Protein AF-A0A7S3YMS6-F1 (afdb_monomer)

Solvent-accessible surface area (backbone atoms only — not comparable to full-atom values): 11524 Å² total; per-residue (Å²): 140,85,82,83,81,83,70,84,76,83,70,73,68,44,61,82,48,57,75,63,61,51,23,34,44,38,42,38,33,45,41,40,87,96,30,61,68,64,38,52,52,32,50,49,51,28,58,72,46,46,67,62,93,44,49,78,43,81,48,77,49,76,56,92,58,35,39,36,36,42,36,33,16,71,35,40,65,37,50,54,53,49,48,61,50,21,43,70,37,46,59,53,38,52,74,40,22,51,74,47,41,37,38,38,20,38,61,69,36,45,65,66,36,46,63,69,46,34,78,76,40,73,79,50,43,78,44,65,54,56,88,60,59,49,37,42,82,66,54,71,72,57,54,52,52,53,56,55,57,56,64,77,65,67,78,84,86,72,92,80,84,90,81,82,86,87,88,87,84,88,81,90,81,88,81,88,86,89,83,86,81,88,87,89,82,90,82,136

Organism: NCBI:txid91324

Radius of gyration: 28.32 Å; Cα contacts (8 Å, |Δi|>4): 226; chains: 1; bounding box: 62×69×74 Å

pLDDT: mean 76.52, std 23.52, range [29.14, 98.38]

Foldseek 3Di:
DDDDDDDPDPDLAEDPAADDAKKKKKKKWQFDPPCVVVLVVLVVVLVVLADCVQWPDKDWDDDDSMIMIMTIGNALVSVLVSCVSSVVSVVVNVVRTPMEMEMEGAPVRQVVNVPVVCVVVVNYYYHHDDVNNYHDDDPVVVVVVVVVVVVVVDDPDDDDDDDDDDDDDDDDDDDDDDDDDDDDDDDD

Structure (mmCIF, N/CA/C/O backbone):
data_AF-A0A7S3YMS6-F1
#
_entry.id   AF-A0A7S3YMS6-F1
#
loop_
_atom_site.group_PDB
_atom_site.id
_atom_site.type_symbol
_atom_site.label_atom_id
_atom_site.label_alt_id
_atom_site.label_comp_id
_atom_site.label_asym_id
_atom_site.label_entity_id
_atom_site.label_seq_id
_atom_site.pdbx_PDB_ins_code
_atom_site.Cartn_x
_atom_site.Cartn_y
_atom_site.Cartn_z
_atom_site.occupancy
_atom_site.B_iso_or_equiv
_atom_site.auth_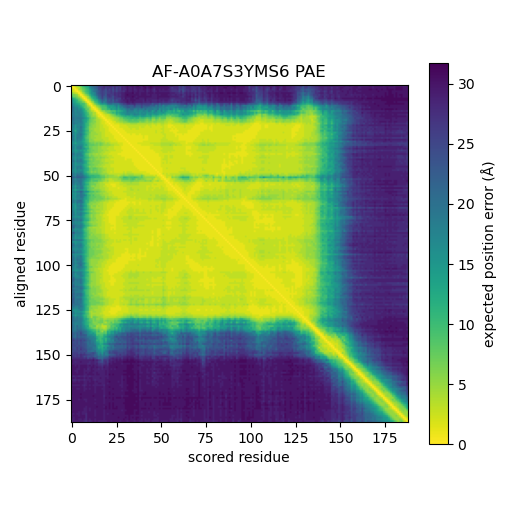seq_id
_atom_site.auth_comp_id
_atom_site.auth_asym_id
_atom_site.auth_atom_id
_atom_site.pdbx_PDB_model_num
ATOM 1 N N . VAL A 1 1 ? 3.977 -28.100 9.008 1.00 39.19 1 VAL A N 1
ATOM 2 C CA . VAL A 1 1 ? 4.719 -28.796 7.933 1.00 39.19 1 VAL A CA 1
ATOM 3 C C . VAL A 1 1 ? 6.035 -28.062 7.758 1.00 39.19 1 VAL A C 1
ATOM 5 O O . VAL A 1 1 ? 6.038 -26.951 7.249 1.00 39.19 1 VAL A O 1
ATOM 8 N N . TYR A 1 2 ? 7.100 -28.609 8.338 1.00 29.14 2 TYR A N 1
ATOM 9 C CA . TYR A 1 2 ? 8.464 -28.090 8.256 1.00 29.14 2 TYR A CA 1
ATOM 10 C C . TYR A 1 2 ? 9.147 -28.850 7.119 1.00 29.14 2 TYR A C 1
ATOM 12 O O . TYR A 1 2 ? 9.163 -30.079 7.159 1.00 29.14 2 TYR A O 1
ATOM 20 N N . TYR A 1 3 ? 9.636 -28.152 6.097 1.00 33.66 3 TYR A N 1
ATOM 21 C CA . TYR A 1 3 ? 10.440 -28.771 5.045 1.00 33.66 3 TYR A CA 1
ATOM 22 C C . TYR A 1 3 ? 11.916 -28.573 5.401 1.00 33.66 3 TYR A C 1
ATOM 24 O O . TYR A 1 3 ? 12.370 -27.428 5.417 1.00 33.66 3 TYR A O 1
ATOM 32 N N . PRO A 1 4 ? 12.669 -29.640 5.717 1.00 42.59 4 PRO A N 1
ATOM 33 C CA . PRO A 1 4 ? 14.094 -29.521 5.950 1.00 42.59 4 PRO A CA 1
ATOM 34 C C . PRO A 1 4 ? 14.796 -29.426 4.593 1.00 42.59 4 PRO A C 1
ATOM 36 O O . PRO A 1 4 ? 14.747 -30.360 3.799 1.00 42.59 4 PRO A O 1
ATOM 39 N N . THR A 1 5 ? 15.469 -28.313 4.317 1.00 45.91 5 THR A N 1
ATOM 40 C CA . THR A 1 5 ? 16.388 -28.209 3.177 1.00 45.91 5 THR A CA 1
ATOM 41 C C . THR A 1 5 ? 17.797 -28.530 3.663 1.00 45.91 5 THR A C 1
ATOM 43 O O . THR A 1 5 ? 18.526 -27.648 4.108 1.00 45.91 5 THR A O 1
ATOM 46 N N . HIS A 1 6 ? 18.161 -29.811 3.631 1.00 40.50 6 HIS A N 1
ATOM 47 C CA . HIS A 1 6 ? 19.564 -30.216 3.542 1.00 40.50 6 HIS A CA 1
ATOM 48 C C . HIS A 1 6 ? 19.863 -30.434 2.061 1.00 40.50 6 HIS A C 1
ATOM 50 O O . HIS A 1 6 ? 19.253 -31.299 1.438 1.00 40.50 6 HIS A O 1
ATOM 56 N N . GLY A 1 7 ? 20.763 -29.632 1.503 1.00 37.72 7 GLY A N 1
ATOM 57 C CA . GLY A 1 7 ? 21.146 -29.703 0.097 1.00 37.72 7 GLY A CA 1
ATOM 58 C C . GLY A 1 7 ? 21.232 -28.308 -0.500 1.00 37.72 7 GLY A C 1
ATOM 59 O O . GLY A 1 7 ? 20.273 -27.544 -0.475 1.00 37.72 7 GLY A O 1
ATOM 60 N N . GLU A 1 8 ? 22.424 -27.971 -0.955 1.00 47.16 8 GLU A N 1
ATOM 61 C CA . GLU A 1 8 ? 22.860 -26.672 -1.441 1.00 47.16 8 GLU A CA 1
ATOM 62 C C . GLU A 1 8 ? 21.950 -26.120 -2.554 1.00 47.16 8 GLU A C 1
ATOM 64 O O . GLU A 1 8 ? 21.528 -26.852 -3.443 1.00 47.16 8 GLU A O 1
ATOM 69 N N . ASN A 1 9 ? 21.667 -24.811 -2.496 1.00 45.06 9 ASN A N 1
ATOM 70 C CA . ASN A 1 9 ? 21.066 -23.997 -3.558 1.00 45.06 9 ASN A CA 1
ATOM 71 C C . ASN A 1 9 ? 19.879 -24.638 -4.303 1.00 45.06 9 ASN A C 1
ATOM 73 O O . ASN A 1 9 ? 20.015 -25.087 -5.441 1.00 45.06 9 ASN A O 1
ATOM 77 N N . LEU A 1 10 ? 18.671 -24.536 -3.733 1.00 48.56 10 LEU A N 1
ATOM 78 C CA . LEU A 1 10 ? 17.457 -24.483 -4.553 1.00 48.56 10 LEU A CA 1
ATOM 79 C C . LEU A 1 10 ? 17.557 -23.231 -5.432 1.00 48.56 10 LEU A C 1
ATOM 81 O O . LEU A 1 10 ? 17.205 -22.122 -5.034 1.00 48.56 10 LEU A O 1
ATOM 85 N N . SER A 1 11 ? 18.152 -23.423 -6.603 1.00 54.84 11 SER A N 1
ATOM 86 C CA . SER A 1 11 ? 18.317 -22.448 -7.659 1.00 54.84 11 SER A CA 1
ATOM 87 C C . SER A 1 11 ? 16.954 -21.828 -7.948 1.00 54.84 11 SER A C 1
ATOM 89 O O . SER A 1 11 ? 16.051 -22.528 -8.410 1.00 54.84 11 SER A O 1
ATOM 91 N N . PHE A 1 12 ? 16.803 -20.535 -7.652 1.00 57.94 12 PHE A N 1
ATOM 92 C CA . PHE A 1 12 ? 15.658 -19.699 -8.028 1.00 57.94 12 PHE A CA 1
ATOM 93 C C . PHE A 1 12 ? 15.595 -19.541 -9.557 1.00 57.94 12 PHE A C 1
ATOM 95 O O . PHE A 1 12 ? 15.658 -18.428 -10.071 1.00 57.94 12 PHE A O 1
ATOM 102 N N . LEU A 1 13 ? 15.579 -20.653 -10.293 1.00 59.34 13 LEU A N 1
ATOM 103 C CA . LEU A 1 13 ? 15.466 -20.641 -11.738 1.00 59.34 13 LEU A CA 1
ATOM 104 C C . LEU A 1 13 ? 14.056 -20.147 -12.066 1.00 59.34 13 LEU A C 1
ATOM 106 O O . LEU A 1 13 ? 13.089 -20.712 -11.541 1.00 59.34 13 LEU A O 1
ATOM 110 N N . PRO A 1 14 ? 13.926 -19.093 -12.887 1.00 64.31 14 PRO A N 1
ATOM 111 C CA . PRO A 1 14 ? 12.619 -18.647 -13.333 1.00 64.31 14 PRO A CA 1
ATOM 112 C C . PRO A 1 14 ? 11.902 -19.783 -14.057 1.00 64.31 14 PRO A C 1
ATOM 114 O O . PRO A 1 14 ? 12.531 -20.643 -14.678 1.00 64.31 14 PRO A O 1
ATOM 117 N N . LEU A 1 15 ? 10.570 -19.750 -14.042 1.00 62.81 15 LEU A N 1
ATOM 118 C CA . LEU A 1 15 ? 9.814 -20.478 -15.057 1.00 62.81 15 LEU A CA 1
ATOM 119 C C . LEU A 1 15 ? 10.187 -19.908 -16.435 1.00 62.81 15 LEU A C 1
ATOM 121 O O . LEU A 1 15 ? 10.540 -18.736 -16.555 1.00 62.81 15 LEU A O 1
ATOM 125 N N . GLU A 1 16 ? 10.103 -20.694 -17.499 1.00 68.12 16 GLU A N 1
ATOM 126 C CA . GLU A 1 16 ? 10.250 -20.121 -18.839 1.00 68.12 16 GLU A CA 1
ATOM 127 C C . GLU A 1 16 ? 9.092 -19.143 -19.108 1.00 68.12 16 GLU A C 1
ATOM 129 O O . GLU A 1 16 ? 7.921 -19.501 -18.960 1.00 68.12 16 GLU A O 1
ATOM 134 N N . GLY A 1 17 ? 9.411 -17.899 -19.479 1.00 69.19 17 GLY A N 1
ATOM 135 C CA . GLY A 1 17 ? 8.411 -16.889 -19.818 1.00 69.19 17 GLY A CA 1
ATOM 136 C C . GLY A 1 17 ? 8.941 -15.454 -19.812 1.00 69.19 17 GLY A C 1
ATOM 137 O O . GLY A 1 17 ? 10.109 -15.230 -19.486 1.00 69.19 17 GLY A O 1
ATOM 138 N N . PRO A 1 18 ? 8.106 -14.470 -20.197 1.00 74.19 18 PRO A N 1
ATOM 139 C CA . PRO A 1 18 ? 8.468 -13.062 -20.119 1.00 74.19 18 PRO A CA 1
ATOM 140 C C . PRO A 1 18 ? 8.729 -12.651 -18.669 1.00 74.19 18 PRO A C 1
ATOM 142 O O . PRO A 1 18 ? 8.070 -13.127 -17.743 1.00 74.19 18 PRO A O 1
ATOM 145 N N . VAL A 1 19 ? 9.697 -11.756 -18.488 1.00 79.31 19 VAL A N 1
ATOM 146 C CA . VAL A 1 19 ? 10.059 -11.197 -17.182 1.00 79.31 19 VAL A CA 1
ATOM 147 C C . VAL A 1 19 ? 8.874 -10.419 -16.613 1.00 79.31 19 VAL A C 1
ATOM 149 O O . VAL A 1 19 ? 8.235 -9.651 -17.330 1.00 79.31 19 VAL A O 1
ATOM 152 N N . ASP A 1 20 ? 8.582 -10.622 -15.328 1.00 83.81 20 ASP A N 1
ATOM 153 C CA . ASP A 1 20 ? 7.551 -9.849 -14.637 1.00 83.81 20 ASP A CA 1
ATOM 154 C C . ASP A 1 20 ? 8.024 -8.410 -14.385 1.00 83.81 20 ASP A C 1
ATOM 156 O O . ASP A 1 20 ? 9.075 -8.182 -13.784 1.00 83.81 20 ASP A O 1
ATOM 160 N N . THR A 1 21 ? 7.232 -7.442 -14.838 1.00 87.00 21 THR A N 1
ATOM 161 C CA . THR A 1 21 ? 7.456 -6.006 -14.622 1.00 87.00 21 THR A CA 1
ATOM 162 C C . THR A 1 21 ? 6.417 -5.380 -13.695 1.00 87.00 21 THR A C 1
ATOM 164 O O . THR A 1 21 ? 6.473 -4.181 -13.444 1.00 87.00 21 THR A O 1
ATOM 167 N N . HIS A 1 22 ? 5.457 -6.154 -13.181 1.00 92.06 22 HIS A N 1
ATOM 168 C CA . HIS A 1 22 ? 4.395 -5.609 -12.347 1.00 92.06 22 HIS A CA 1
ATOM 169 C C . HIS A 1 22 ? 4.924 -5.146 -10.996 1.00 92.06 22 HIS A C 1
ATOM 171 O O . HIS A 1 22 ? 5.837 -5.723 -10.399 1.00 92.06 22 HIS A O 1
ATOM 177 N N . VAL A 1 23 ? 4.239 -4.147 -10.448 1.00 95.56 23 VAL A N 1
ATOM 178 C CA . VAL A 1 23 ? 4.461 -3.702 -9.077 1.00 95.56 23 VAL A CA 1
ATOM 179 C C . VAL A 1 23 ? 3.282 -4.135 -8.233 1.00 95.56 23 VAL A C 1
ATOM 181 O O . VAL A 1 23 ? 2.119 -3.975 -8.609 1.00 95.56 23 VAL A O 1
ATOM 184 N N . THR A 1 24 ? 3.567 -4.697 -7.067 1.00 96.44 24 THR A N 1
ATOM 185 C CA . THR A 1 24 ? 2.546 -5.173 -6.144 1.00 96.44 24 THR A CA 1
ATOM 186 C C . THR A 1 24 ? 2.570 -4.373 -4.855 1.00 96.44 24 THR A C 1
ATOM 188 O O . THR A 1 24 ? 3.626 -4.063 -4.308 1.00 96.44 24 THR A O 1
ATOM 191 N N . LEU A 1 25 ? 1.377 -4.054 -4.360 1.00 97.31 25 LEU A N 1
ATOM 192 C CA . LEU A 1 25 ? 1.166 -3.432 -3.061 1.00 97.31 25 LEU A CA 1
ATOM 193 C C . LEU A 1 25 ? 0.465 -4.435 -2.155 1.00 97.31 25 LEU A C 1
ATOM 195 O O . LEU A 1 25 ? -0.608 -4.946 -2.487 1.00 97.31 25 LEU A O 1
ATOM 199 N N . GLN A 1 26 ? 1.055 -4.685 -0.993 1.00 98.00 26 GLN A N 1
ATOM 200 C CA . GLN A 1 26 ? 0.483 -5.505 0.064 1.00 98.00 26 GLN A CA 1
ATOM 201 C C . GLN A 1 26 ? 0.270 -4.643 1.301 1.00 98.00 26 GLN A C 1
ATOM 203 O O . GLN A 1 26 ? 1.227 -4.146 1.886 1.00 98.00 26 GLN A O 1
ATOM 208 N N . ALA A 1 27 ? -0.987 -4.467 1.698 1.00 97.00 27 ALA A N 1
ATOM 209 C CA . ALA A 1 27 ? -1.341 -3.738 2.909 1.00 97.00 27 ALA A CA 1
ATOM 210 C C . ALA A 1 27 ? -1.916 -4.711 3.932 1.00 97.00 27 ALA A C 1
ATOM 212 O O . ALA A 1 27 ? -2.860 -5.442 3.625 1.00 97.00 27 ALA A O 1
ATOM 213 N N . LYS A 1 28 ? -1.369 -4.706 5.145 1.00 97.81 28 LYS A N 1
ATOM 214 C CA . LYS A 1 28 ? -1.925 -5.388 6.312 1.00 97.81 28 LYS A CA 1
ATOM 215 C C . LYS A 1 28 ? -2.331 -4.326 7.326 1.00 97.81 28 LYS A C 1
ATOM 217 O O . LYS A 1 28 ? -1.517 -3.512 7.738 1.00 97.81 28 LYS A O 1
ATOM 222 N N . PHE A 1 29 ? -3.588 -4.377 7.727 1.00 97.94 29 PHE A N 1
ATOM 223 C CA . PHE A 1 29 ? -4.177 -3.547 8.757 1.00 97.94 29 PHE A CA 1
ATOM 224 C C . PHE A 1 29 ? -4.484 -4.430 9.961 1.00 97.94 29 PHE A C 1
ATOM 226 O O . PHE A 1 29 ? -5.274 -5.372 9.858 1.00 97.94 29 PHE A O 1
ATOM 233 N N . THR A 1 30 ? -3.873 -4.129 11.098 1.00 98.25 30 THR A N 1
ATOM 234 C CA . THR A 1 30 ? -4.280 -4.681 12.392 1.00 98.25 30 THR A CA 1
ATOM 235 C C . THR A 1 30 ? -5.264 -3.695 13.007 1.00 98.25 30 THR A C 1
ATOM 237 O O . THR A 1 30 ? -4.875 -2.641 13.506 1.00 98.25 30 THR A O 1
ATOM 240 N N . VAL A 1 31 ? -6.559 -3.976 12.885 1.00 98.38 31 VAL A N 1
ATOM 241 C CA . VAL A 1 31 ? -7.625 -3.071 13.323 1.00 98.38 31 VAL A CA 1
ATOM 242 C C . VAL A 1 31 ? -7.679 -3.038 14.848 1.00 98.38 31 VAL A C 1
ATOM 244 O O . VAL A 1 31 ? -7.614 -4.080 15.507 1.00 98.38 31 VAL A O 1
ATOM 247 N N . LYS A 1 32 ? -7.795 -1.832 15.409 1.00 98.25 32 LYS A N 1
ATOM 248 C CA . LYS A 1 32 ? -7.912 -1.621 16.855 1.00 98.25 32 LYS A CA 1
ATOM 249 C C . LYS A 1 32 ? -9.208 -2.241 17.383 1.00 98.25 32 LYS A C 1
ATOM 251 O O . LYS A 1 32 ? -10.211 -2.335 16.670 1.00 98.25 32 LYS A O 1
ATOM 256 N N . GLU A 1 33 ? -9.192 -2.650 18.644 1.00 97.62 33 GLU A N 1
ATOM 257 C CA . GLU A 1 33 ? -10.356 -3.243 19.301 1.00 97.62 33 GLU A CA 1
ATOM 258 C C . GLU A 1 33 ? -11.582 -2.314 19.232 1.00 97.62 33 GLU A C 1
ATOM 260 O O . GLU A 1 33 ? -11.468 -1.094 19.344 1.00 97.62 33 GLU A O 1
ATOM 265 N N . GLY A 1 34 ? -12.760 -2.883 18.951 1.00 97.38 34 GLY A N 1
ATOM 266 C CA . GLY A 1 34 ? -14.009 -2.129 18.785 1.00 97.38 34 GLY A CA 1
ATOM 267 C C . GLY A 1 34 ? -14.098 -1.248 17.528 1.00 97.38 34 GLY A C 1
ATOM 268 O O . GLY A 1 34 ? -15.140 -0.645 17.290 1.00 97.38 34 GLY A O 1
ATOM 269 N N . LYS A 1 35 ? -13.052 -1.170 16.688 1.00 98.19 35 LYS A N 1
ATOM 270 C CA . LYS A 1 35 ? -13.009 -0.271 15.513 1.00 98.19 35 LYS A CA 1
ATOM 271 C C . LYS A 1 35 ? -13.340 -0.922 14.173 1.00 98.19 35 LYS A C 1
ATOM 273 O O . LYS A 1 35 ? -13.341 -0.246 13.147 1.00 98.19 35 LYS A O 1
ATOM 278 N N . MET A 1 36 ? -13.669 -2.213 14.160 1.00 97.44 36 MET A N 1
ATOM 279 C CA . MET A 1 36 ? -13.902 -2.968 12.923 1.00 97.44 36 MET A CA 1
ATOM 280 C C . MET A 1 36 ? -15.052 -2.414 12.065 1.00 97.44 36 MET A C 1
ATOM 282 O O . MET A 1 36 ? -14.939 -2.388 10.841 1.00 97.44 36 MET A O 1
ATOM 286 N N . GLU A 1 37 ? -16.148 -1.947 12.663 1.00 97.19 37 GLU A N 1
ATOM 287 C CA . GLU A 1 37 ? -17.266 -1.385 11.889 1.00 97.19 37 GLU A CA 1
ATOM 288 C C . GLU A 1 37 ? -16.912 -0.050 11.225 1.00 97.19 37 GLU A C 1
ATOM 290 O O . GLU A 1 37 ? -17.175 0.141 10.037 1.00 97.19 37 GLU A O 1
ATOM 295 N N . GLU A 1 38 ? -16.268 0.856 11.965 1.00 97.62 38 GLU A N 1
ATOM 296 C CA . GLU A 1 38 ? -15.759 2.129 11.435 1.00 97.62 38 GLU A CA 1
ATOM 297 C C . GLU A 1 38 ? -14.723 1.886 10.327 1.00 97.62 38 GLU A C 1
ATOM 299 O O . GLU A 1 38 ? -14.756 2.536 9.279 1.00 97.62 38 GLU A O 1
ATOM 304 N N . PHE A 1 39 ? -13.845 0.897 10.523 1.00 97.62 39 PHE A N 1
ATOM 305 C CA . PHE A 1 39 ? -12.838 0.501 9.544 1.00 97.62 39 PHE A CA 1
ATOM 306 C C . PHE A 1 39 ? -13.474 -0.011 8.245 1.00 97.62 39 PHE A C 1
ATOM 308 O O . PHE A 1 39 ? -13.055 0.393 7.161 1.00 97.62 39 PHE A O 1
ATOM 315 N N . LYS A 1 40 ? -14.517 -0.851 8.326 1.00 95.94 40 LYS A N 1
ATOM 316 C CA . LYS A 1 40 ? -15.249 -1.348 7.146 1.00 95.94 40 LYS A CA 1
ATOM 317 C C . LYS A 1 40 ? -15.907 -0.218 6.354 1.00 95.94 40 LYS A C 1
ATOM 319 O O . LYS A 1 40 ? -15.848 -0.246 5.128 1.00 95.94 40 LYS A O 1
ATOM 324 N N . LYS A 1 41 ? -16.480 0.785 7.031 1.00 96.44 41 LYS A N 1
ATOM 325 C CA . LYS A 1 41 ? -17.045 1.978 6.373 1.00 96.44 41 LYS A CA 1
ATOM 326 C C . LYS A 1 41 ? -15.964 2.753 5.616 1.00 96.44 41 LYS A C 1
ATOM 328 O O . LYS A 1 41 ? -16.103 2.960 4.418 1.00 96.44 41 LYS A O 1
ATOM 333 N N . CYS A 1 42 ? -14.834 3.046 6.265 1.00 96.00 42 CYS A N 1
ATOM 334 C CA . CYS A 1 42 ? -13.709 3.717 5.600 1.00 96.00 42 CYS A CA 1
ATOM 335 C C . CYS A 1 42 ? -13.129 2.881 4.441 1.00 96.00 42 CYS A C 1
ATOM 337 O O . CYS A 1 42 ? -12.705 3.424 3.425 1.00 96.00 42 CYS A O 1
ATOM 339 N N . SER A 1 43 ? -13.120 1.551 4.568 1.00 94.69 43 SER A N 1
ATOM 340 C CA . SER A 1 43 ? -12.700 0.657 3.486 1.00 94.69 43 SER A CA 1
ATOM 341 C C . SER A 1 43 ? -13.651 0.718 2.289 1.00 94.69 43 SER A C 1
ATOM 343 O O . SER A 1 43 ? -13.182 0.624 1.156 1.00 94.69 43 SER A O 1
ATOM 345 N N . ALA A 1 44 ? -14.959 0.866 2.512 1.00 95.25 44 ALA A N 1
ATOM 346 C CA . ALA A 1 44 ? -15.928 1.060 1.437 1.00 95.25 44 ALA A CA 1
ATOM 347 C C . ALA A 1 44 ? -15.699 2.401 0.722 1.00 95.25 44 ALA A C 1
ATOM 349 O O . ALA A 1 44 ? -15.692 2.432 -0.508 1.00 95.25 44 ALA A O 1
ATOM 350 N N . ASP A 1 45 ? -15.397 3.466 1.471 1.00 95.81 45 ASP A N 1
ATOM 351 C CA . ASP A 1 45 ? -15.044 4.775 0.906 1.00 95.81 45 ASP A CA 1
ATOM 352 C C . ASP A 1 45 ? -13.773 4.693 0.041 1.00 95.81 45 ASP A C 1
ATOM 354 O O . ASP A 1 45 ? -13.741 5.210 -1.075 1.00 95.81 45 ASP A O 1
ATOM 358 N N . CYS A 1 46 ? -12.739 3.973 0.501 1.00 94.25 46 CYS A N 1
ATOM 359 C CA . CYS A 1 46 ? -11.543 3.696 -0.302 1.00 94.25 46 CYS A CA 1
ATOM 360 C C . CYS A 1 46 ? -11.888 2.989 -1.619 1.00 94.25 46 CYS A C 1
ATOM 362 O O . CYS A 1 46 ? -11.357 3.347 -2.669 1.00 94.25 46 CYS A O 1
ATOM 364 N N . ILE A 1 47 ? -12.751 1.970 -1.579 1.00 92.62 47 ILE A N 1
ATOM 365 C CA . ILE A 1 47 ? -13.158 1.229 -2.782 1.00 92.62 47 ILE A CA 1
ATOM 366 C C . ILE A 1 47 ? -13.912 2.153 -3.744 1.00 92.62 47 ILE A C 1
ATOM 368 O O . ILE A 1 47 ? -13.618 2.134 -4.935 1.00 92.62 47 ILE A O 1
ATOM 372 N N . ALA A 1 48 ? -14.819 2.991 -3.239 1.00 94.50 48 ALA A N 1
ATOM 373 C CA . ALA A 1 48 ? -15.575 3.938 -4.054 1.00 94.50 48 ALA A CA 1
ATOM 374 C C . ALA A 1 48 ? -14.681 4.996 -4.727 1.00 94.50 48 ALA A C 1
ATOM 376 O O . ALA A 1 48 ? -14.932 5.368 -5.870 1.00 94.50 48 ALA A O 1
ATOM 377 N N . ALA A 1 49 ? -13.621 5.445 -4.049 1.00 93.69 49 ALA A N 1
ATOM 378 C CA . ALA A 1 49 ? -12.655 6.395 -4.602 1.00 93.69 49 ALA A CA 1
ATOM 379 C C . ALA A 1 49 ? -11.656 5.756 -5.589 1.00 93.69 49 ALA A C 1
ATOM 381 O O . ALA A 1 49 ? -11.026 6.451 -6.384 1.00 93.69 49 ALA A O 1
ATOM 382 N N . THR A 1 50 ? -11.498 4.430 -5.560 1.00 92.56 50 THR A N 1
ATOM 383 C CA . THR A 1 50 ? -10.485 3.716 -6.347 1.00 92.56 50 THR A CA 1
ATOM 384 C C . THR A 1 50 ? -10.802 3.723 -7.846 1.00 92.56 50 THR A C 1
ATOM 386 O O . THR A 1 50 ? -11.832 3.209 -8.285 1.00 92.56 50 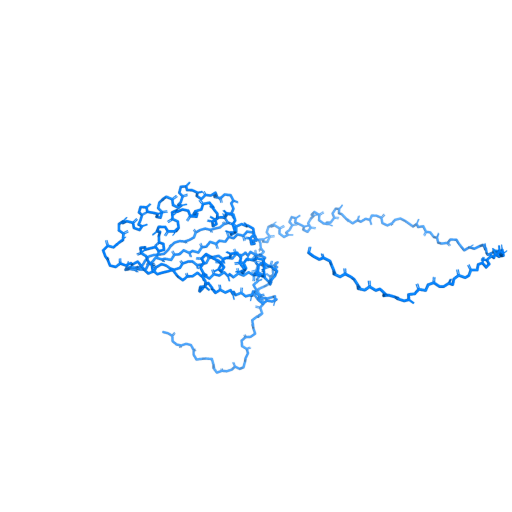THR A O 1
ATOM 389 N N . ARG A 1 51 ? -9.849 4.169 -8.675 1.00 89.44 51 ARG A N 1
ATOM 390 C CA . ARG A 1 51 ? -9.924 4.020 -10.138 1.00 89.44 51 ARG A CA 1
ATOM 391 C C . ARG A 1 51 ? -9.486 2.619 -10.579 1.00 89.44 51 ARG A C 1
ATOM 393 O O . ARG A 1 51 ? -8.301 2.339 -10.743 1.00 89.44 51 ARG A O 1
ATOM 400 N N . THR A 1 52 ? -10.458 1.743 -10.839 1.00 81.06 52 THR A N 1
ATOM 401 C CA . THR A 1 52 ? -10.241 0.309 -11.137 1.00 81.06 52 THR A CA 1
ATOM 402 C C . THR A 1 52 ? -9.321 0.029 -12.327 1.00 81.06 52 THR A C 1
ATOM 404 O O . THR A 1 52 ? -8.590 -0.954 -12.294 1.00 81.06 52 THR A O 1
ATOM 407 N N . LYS A 1 53 ? -9.280 0.906 -13.342 1.00 87.94 53 LYS A N 1
ATOM 408 C CA . LYS A 1 53 ? -8.422 0.746 -14.535 1.00 87.94 53 LYS A CA 1
ATOM 409 C C . LYS A 1 53 ? -6.914 0.697 -14.242 1.00 87.94 53 LYS A C 1
ATOM 411 O O . LYS A 1 53 ? -6.154 0.253 -15.094 1.00 87.94 53 LYS A O 1
ATOM 416 N N . LEU A 1 54 ? -6.483 1.173 -13.071 1.00 89.44 54 LEU A N 1
ATOM 417 C CA . LEU A 1 54 ? -5.078 1.152 -12.649 1.00 89.44 54 LEU A CA 1
ATOM 418 C C . LEU A 1 54 ? -4.673 -0.189 -12.018 1.00 89.44 54 LEU A C 1
ATOM 420 O O . LEU A 1 54 ? -3.488 -0.505 -11.956 1.00 89.44 54 LEU A O 1
ATOM 424 N N . ILE A 1 55 ? -5.647 -0.968 -11.541 1.00 93.06 55 ILE A N 1
ATOM 425 C CA . ILE A 1 55 ? -5.420 -2.173 -10.747 1.00 93.06 55 ILE A CA 1
ATOM 426 C C . ILE A 1 55 ? -5.616 -3.402 -11.633 1.00 93.06 55 ILE A C 1
ATOM 428 O O . ILE A 1 55 ? -6.724 -3.694 -12.075 1.00 93.06 55 ILE A O 1
ATOM 432 N N . LYS A 1 56 ? -4.540 -4.159 -11.850 1.00 93.81 56 LYS A N 1
ATOM 433 C CA . LYS A 1 56 ? -4.551 -5.395 -12.650 1.00 93.81 56 LYS A CA 1
ATOM 434 C C . LYS A 1 56 ? -5.255 -6.536 -11.932 1.00 93.81 56 LYS A C 1
ATOM 436 O O . LYS A 1 56 ? -5.963 -7.327 -12.545 1.00 93.81 56 LYS A O 1
ATOM 441 N N . TYR A 1 57 ? -5.072 -6.605 -10.619 1.00 93.25 57 TYR A N 1
ATOM 442 C CA . TYR A 1 57 ? -5.792 -7.529 -9.758 1.00 93.25 57 TYR A CA 1
ATOM 443 C C . TYR A 1 57 ? -5.929 -6.949 -8.353 1.00 93.25 57 TYR A C 1
ATOM 445 O O . TYR A 1 57 ? -5.065 -6.207 -7.880 1.00 93.25 57 TYR A O 1
ATOM 453 N N . TYR A 1 58 ? -6.997 -7.338 -7.660 1.00 93.69 58 TYR A N 1
ATOM 454 C CA . TYR A 1 58 ? -7.242 -6.986 -6.268 1.00 93.69 58 TYR A CA 1
ATOM 455 C C . TYR A 1 58 ? -7.680 -8.221 -5.488 1.00 93.69 58 TYR A C 1
ATOM 457 O O . TYR A 1 58 ? -8.657 -8.874 -5.842 1.00 93.69 58 TYR A O 1
ATOM 465 N N . GLY A 1 59 ? -6.950 -8.537 -4.423 1.00 93.56 59 GLY A N 1
ATOM 466 C CA . GLY A 1 59 ? -7.311 -9.560 -3.451 1.00 93.56 59 GLY A CA 1
ATOM 467 C C . GLY A 1 59 ? -7.423 -8.964 -2.055 1.00 93.56 59 GLY A C 1
ATOM 468 O O . GLY A 1 59 ? -6.663 -8.062 -1.695 1.00 93.56 59 GLY A O 1
ATOM 469 N N . PHE A 1 60 ? -8.343 -9.498 -1.260 1.00 93.75 60 PHE A N 1
ATOM 470 C CA . PHE A 1 60 ? -8.562 -9.118 0.129 1.00 93.75 60 PHE A CA 1
ATOM 471 C C . PHE A 1 60 ? -8.702 -10.370 0.994 1.00 93.75 60 PHE A C 1
ATOM 473 O O . PHE A 1 60 ? -9.274 -11.368 0.563 1.00 93.75 60 PHE A O 1
ATOM 480 N N . TYR A 1 61 ? -8.189 -10.307 2.218 1.00 94.19 61 TYR A N 1
ATOM 481 C CA . TYR A 1 61 ? -8.230 -11.392 3.190 1.00 94.19 61 TYR A CA 1
ATOM 482 C C . TYR A 1 61 ? -8.545 -10.809 4.565 1.00 94.19 61 TYR A C 1
ATOM 484 O O . TYR A 1 61 ? -8.011 -9.762 4.924 1.00 94.19 61 TYR A O 1
ATOM 492 N N . SER A 1 62 ? -9.342 -11.497 5.374 1.00 94.19 62 SER A N 1
ATOM 493 C CA . SER A 1 62 ? -9.566 -11.101 6.766 1.00 94.19 62 SER A CA 1
ATOM 494 C C . SER A 1 62 ? -9.521 -12.301 7.696 1.00 94.19 62 SER A C 1
ATOM 496 O O . SER A 1 62 ? -10.006 -13.378 7.350 1.00 94.19 62 SER A O 1
ATOM 498 N N . ARG A 1 63 ? -8.947 -12.100 8.880 1.00 95.50 63 ARG A N 1
ATOM 499 C CA . ARG A 1 63 ? -8.940 -13.059 9.985 1.00 95.50 63 ARG A CA 1
ATOM 500 C C . ARG A 1 63 ? -8.879 -12.275 11.291 1.00 95.50 63 ARG A C 1
ATOM 502 O O . ARG A 1 63 ? -7.944 -11.499 11.476 1.00 95.50 63 ARG A O 1
ATOM 509 N N . ASP A 1 64 ? -9.853 -12.484 12.170 1.00 95.38 64 ASP A N 1
ATOM 510 C CA . ASP A 1 64 ? -9.985 -11.761 13.440 1.00 95.38 64 ASP A CA 1
ATOM 511 C C . ASP A 1 64 ? -9.997 -10.234 13.225 1.00 95.38 64 ASP A C 1
ATOM 513 O O . ASP A 1 64 ? -10.777 -9.718 12.421 1.00 95.38 64 ASP A O 1
ATOM 517 N N . ASN A 1 65 ? -9.114 -9.501 13.905 1.00 97.75 65 ASN A N 1
ATOM 518 C CA . ASN A 1 65 ? -8.918 -8.067 13.723 1.00 97.75 65 ASN A CA 1
ATOM 519 C C . ASN A 1 65 ? -7.908 -7.717 12.613 1.00 97.75 65 ASN A C 1
ATOM 521 O O . ASN A 1 65 ? -7.573 -6.548 12.443 1.00 97.75 65 ASN A O 1
ATOM 525 N N . ILE A 1 66 ? -7.413 -8.698 11.854 1.00 98.00 66 ILE A N 1
ATOM 526 C CA . ILE A 1 66 ? -6.451 -8.477 10.774 1.00 98.00 66 ILE A CA 1
ATOM 527 C C . ILE A 1 66 ? -7.168 -8.467 9.432 1.00 98.00 66 ILE A C 1
ATOM 529 O O . ILE A 1 66 ? -7.864 -9.409 9.049 1.00 98.00 66 ILE A O 1
ATOM 533 N N . VAL A 1 67 ? -6.895 -7.419 8.669 1.00 97.56 67 VAL A N 1
ATOM 534 C CA . VAL A 1 67 ? -7.336 -7.240 7.295 1.00 97.56 67 VAL A CA 1
ATOM 535 C C . VAL A 1 67 ? -6.108 -7.114 6.400 1.00 97.56 67 VAL A C 1
ATOM 537 O O . VAL A 1 67 ? -5.202 -6.342 6.686 1.00 97.56 67 VAL A O 1
ATOM 540 N N . ARG A 1 68 ? -6.055 -7.864 5.302 1.00 97.50 68 ARG A N 1
ATOM 541 C CA . ARG A 1 68 ? -4.997 -7.774 4.295 1.00 97.50 68 ARG A CA 1
ATOM 542 C C . ARG A 1 68 ? -5.576 -7.484 2.929 1.00 97.50 68 ARG A C 1
ATOM 544 O O . ARG A 1 68 ? -6.645 -7.972 2.583 1.00 97.50 68 ARG A O 1
ATOM 551 N N . SER A 1 69 ? -4.816 -6.771 2.118 1.00 96.19 69 SER A N 1
ATOM 552 C CA . SER A 1 69 ? -5.077 -6.666 0.693 1.00 96.19 69 SER A CA 1
ATOM 553 C C . SER A 1 69 ? -3.800 -6.794 -0.119 1.00 96.19 69 SER A C 1
ATOM 555 O O . SER A 1 69 ? -2.720 -6.442 0.352 1.00 96.19 69 SER A O 1
ATOM 557 N N . ARG A 1 70 ? -3.941 -7.314 -1.337 1.00 96.56 70 ARG A N 1
ATOM 558 C CA . ARG A 1 70 ? -2.873 -7.429 -2.328 1.00 96.56 70 ARG A CA 1
ATOM 559 C C . ARG A 1 70 ? -3.379 -6.883 -3.655 1.00 96.56 70 ARG A C 1
ATOM 561 O O . ARG A 1 7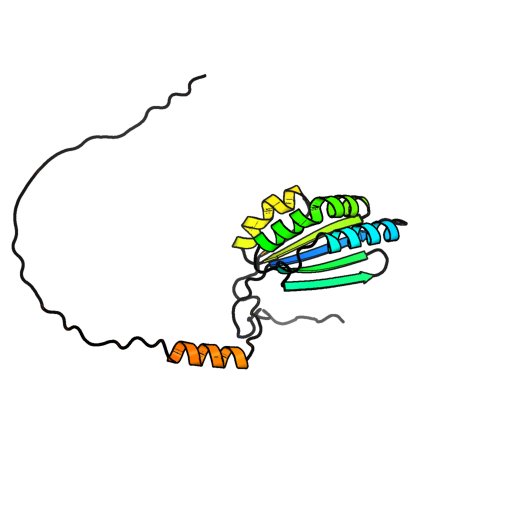0 ? -4.406 -7.343 -4.151 1.00 96.56 70 ARG A O 1
ATOM 568 N N . LYS A 1 71 ? -2.660 -5.921 -4.220 1.00 96.12 71 LYS A N 1
ATOM 569 C CA . LYS A 1 71 ? -2.974 -5.269 -5.495 1.00 96.12 71 LYS A CA 1
ATOM 570 C C . LYS A 1 71 ? -1.792 -5.388 -6.441 1.00 96.12 71 LYS A C 1
ATOM 572 O O . LYS A 1 71 ? -0.659 -5.330 -5.969 1.00 96.12 71 LYS A O 1
ATOM 577 N N . GLY A 1 72 ? -2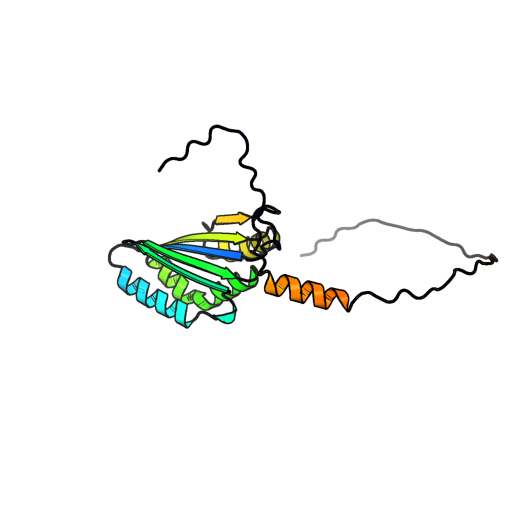.063 -5.548 -7.728 1.00 96.00 72 GLY A N 1
ATOM 578 C CA . GLY A 1 72 ? -1.058 -5.481 -8.788 1.00 96.00 72 GLY A CA 1
ATOM 579 C C . GLY A 1 72 ? -1.300 -4.287 -9.696 1.00 96.00 72 GLY A C 1
ATOM 580 O O . GLY A 1 72 ? -2.452 -3.952 -9.979 1.00 96.00 72 GLY A O 1
ATOM 581 N N . TYR A 1 73 ? -0.218 -3.677 -10.155 1.00 96.44 73 TYR A N 1
ATOM 582 C CA . TYR A 1 73 ? -0.196 -2.513 -11.031 1.00 96.44 73 TYR A CA 1
ATOM 583 C C . TYR A 1 73 ? 0.796 -2.760 -12.158 1.00 96.44 73 TYR A C 1
ATOM 585 O O . TYR A 1 73 ? 1.706 -3.574 -12.015 1.00 96.44 73 TYR A O 1
ATOM 593 N N . GLU A 1 74 ? 0.620 -2.037 -13.260 1.00 94.69 74 GLU A N 1
ATOM 594 C CA . GLU A 1 74 ? 1.579 -2.063 -14.369 1.00 94.69 74 GLU A C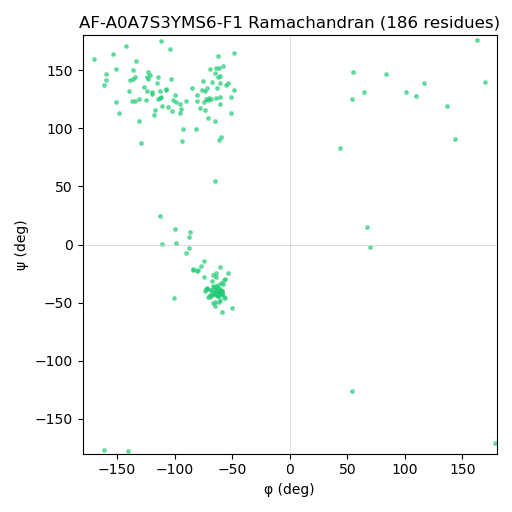A 1
ATOM 595 C C . GLU A 1 74 ? 2.976 -1.620 -13.913 1.00 94.69 74 GLU A C 1
ATOM 597 O O . GLU A 1 74 ? 3.962 -2.224 -14.298 1.00 94.69 74 GLU A O 1
ATOM 602 N N . ASN A 1 75 ? 3.038 -0.567 -13.092 1.00 95.38 75 ASN A N 1
ATOM 603 C CA . ASN A 1 75 ? 4.264 0.093 -12.650 1.00 95.38 75 ASN A CA 1
ATOM 604 C C . ASN A 1 75 ? 4.002 0.942 -11.386 1.00 95.38 75 ASN A C 1
ATOM 606 O O . ASN A 1 75 ? 2.879 0.985 -10.860 1.00 95.38 75 ASN A O 1
ATOM 610 N N . ALA A 1 76 ? 5.027 1.650 -10.907 1.00 96.25 76 ALA A N 1
ATOM 611 C CA . ALA A 1 76 ? 4.952 2.517 -9.734 1.00 96.25 76 ALA A CA 1
ATOM 612 C C . ALA A 1 76 ? 3.929 3.661 -9.864 1.00 96.25 76 ALA A C 1
ATOM 614 O O . ALA A 1 76 ? 3.294 4.010 -8.866 1.00 96.25 76 ALA A O 1
ATOM 615 N N . ASP A 1 77 ? 3.700 4.216 -11.062 1.00 95.88 77 ASP A N 1
ATOM 616 C CA . ASP A 1 77 ? 2.716 5.298 -11.255 1.00 95.88 77 ASP A CA 1
ATOM 617 C C . ASP A 1 77 ? 1.302 4.844 -10.902 1.00 95.88 77 ASP A C 1
ATOM 619 O O . ASP A 1 77 ? 0.537 5.594 -10.293 1.00 95.88 77 ASP A O 1
ATOM 623 N N . GLY A 1 78 ? 0.968 3.589 -11.219 1.00 95.88 78 GLY A N 1
ATOM 624 C CA . GLY A 1 78 ? -0.309 2.992 -10.839 1.00 95.88 78 GLY A CA 1
ATOM 625 C C . GLY A 1 78 ? -0.519 2.977 -9.323 1.00 95.88 78 GLY A C 1
ATOM 626 O O . GLY A 1 78 ? -1.614 3.292 -8.855 1.00 95.88 78 GLY A O 1
ATOM 627 N N . ILE A 1 79 ? 0.531 2.679 -8.549 1.00 95.50 79 ILE A N 1
ATOM 628 C CA . ILE A 1 79 ? 0.481 2.718 -7.081 1.00 95.50 79 ILE A CA 1
ATOM 629 C C . ILE A 1 79 ? 0.293 4.143 -6.580 1.00 95.50 79 ILE A C 1
ATOM 631 O O . ILE A 1 79 ? -0.580 4.377 -5.744 1.00 95.50 79 ILE A O 1
ATOM 635 N N . LEU A 1 80 ? 1.107 5.084 -7.061 1.00 95.81 80 LEU A N 1
ATOM 636 C CA . LEU A 1 80 ? 1.082 6.466 -6.583 1.00 95.81 80 LEU A CA 1
ATOM 637 C C . LEU A 1 80 ? -0.263 7.132 -6.887 1.00 95.81 80 LEU A C 1
ATOM 639 O O . LEU A 1 80 ? -0.853 7.757 -6.005 1.00 95.81 80 LEU A O 1
ATOM 643 N N . ALA A 1 81 ? -0.796 6.917 -8.091 1.00 96.06 81 ALA A N 1
ATOM 644 C CA . ALA A 1 81 ? -2.122 7.386 -8.468 1.00 96.06 81 ALA A CA 1
ATOM 645 C C . ALA A 1 81 ? -3.223 6.744 -7.608 1.00 96.06 81 ALA A C 1
ATOM 647 O O . ALA A 1 81 ? -4.122 7.448 -7.149 1.00 96.06 81 ALA A O 1
ATOM 648 N N . HIS A 1 82 ? -3.136 5.435 -7.340 1.00 95.56 82 HIS A N 1
ATOM 649 C CA . HIS A 1 82 ? -4.088 4.738 -6.471 1.00 95.56 82 HIS A CA 1
ATOM 650 C C . HIS A 1 82 ? -4.047 5.260 -5.028 1.00 95.56 82 HIS A C 1
ATOM 652 O O . HIS A 1 82 ? -5.095 5.463 -4.422 1.00 95.56 82 HIS A O 1
ATOM 658 N N . ILE A 1 83 ? -2.860 5.497 -4.460 1.00 94.06 83 ILE A N 1
ATOM 659 C CA . ILE A 1 83 ? -2.724 6.071 -3.112 1.00 94.06 83 ILE A CA 1
ATOM 660 C C . ILE A 1 83 ? -3.301 7.490 -3.067 1.00 94.06 83 ILE A C 1
ATOM 662 O O . ILE A 1 83 ? -3.998 7.818 -2.108 1.00 94.06 83 ILE A O 1
ATOM 666 N N . GLY A 1 84 ? -3.058 8.298 -4.103 1.00 94.06 84 GLY A N 1
ATOM 667 C CA . GLY A 1 84 ? -3.648 9.630 -4.238 1.00 94.06 84 GLY A CA 1
ATOM 668 C C . GLY A 1 84 ? -5.178 9.598 -4.248 1.00 94.06 84 GLY A C 1
ATOM 669 O O . GLY A 1 84 ? -5.804 10.384 -3.542 1.00 94.06 84 GLY A O 1
ATOM 670 N N . ASP A 1 85 ? -5.780 8.642 -4.963 1.00 94.62 85 ASP A N 1
ATOM 671 C CA . ASP A 1 85 ? -7.241 8.472 -5.020 1.00 94.62 85 ASP A CA 1
ATOM 672 C C . ASP A 1 85 ? -7.859 8.209 -3.650 1.00 94.62 85 ASP A C 1
ATOM 674 O O . ASP A 1 85 ? -8.916 8.741 -3.316 1.00 94.62 85 ASP A O 1
ATOM 678 N N . ILE A 1 86 ? -7.195 7.383 -2.842 1.00 94.38 86 ILE A N 1
ATOM 679 C CA . ILE A 1 86 ? -7.715 6.967 -1.539 1.00 94.38 86 ILE A CA 1
ATOM 680 C C . ILE A 1 86 ? -7.118 7.757 -0.375 1.00 94.38 86 ILE A C 1
ATOM 682 O O . ILE A 1 86 ? -7.281 7.336 0.765 1.00 94.38 86 ILE A O 1
ATOM 686 N N . TRP A 1 87 ? -6.433 8.875 -0.630 1.00 92.88 87 TRP A N 1
ATOM 687 C CA . TRP A 1 87 ? -5.664 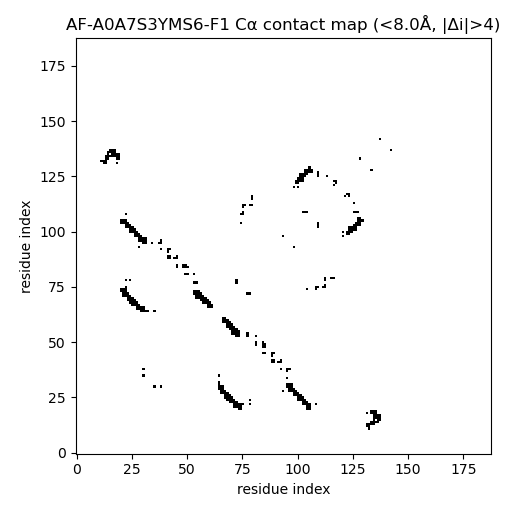9.613 0.378 1.00 92.88 87 TRP A CA 1
ATOM 688 C C . TRP A 1 87 ? -6.466 9.908 1.653 1.00 92.88 87 TRP A C 1
ATOM 690 O O . TRP A 1 87 ? -6.070 9.527 2.759 1.00 92.88 87 TRP A O 1
ATOM 700 N N . GLU A 1 88 ? -7.632 10.537 1.501 1.00 93.94 88 GLU A N 1
ATOM 701 C CA . GLU A 1 88 ? -8.484 10.913 2.629 1.00 93.94 88 GLU A CA 1
ATOM 702 C C . GLU A 1 88 ? -9.039 9.708 3.414 1.00 93.94 88 GLU A C 1
ATOM 704 O O . GLU A 1 88 ? -8.862 9.667 4.641 1.00 93.94 88 GLU A O 1
ATOM 709 N N . PRO A 1 89 ? -9.702 8.712 2.786 1.00 95.12 89 PRO A N 1
ATOM 710 C CA . PRO A 1 89 ? -10.204 7.556 3.522 1.00 95.12 89 PRO A CA 1
ATOM 711 C C . PRO A 1 89 ? -9.074 6.668 4.070 1.00 95.12 89 PRO A C 1
ATOM 713 O O . PRO A 1 89 ? -9.212 6.136 5.174 1.00 95.12 89 PRO A O 1
ATOM 716 N N . LEU A 1 90 ? -7.921 6.576 3.395 1.00 93.69 90 LEU A N 1
ATOM 717 C CA . LEU A 1 90 ? -6.739 5.870 3.898 1.00 93.69 90 LEU A CA 1
ATOM 718 C C . LEU A 1 90 ? -6.218 6.508 5.190 1.00 93.69 90 LEU A C 1
ATOM 720 O O . LEU A 1 90 ? -5.963 5.798 6.164 1.00 93.69 90 LEU A O 1
ATOM 724 N N . GLY A 1 91 ? -6.132 7.841 5.242 1.00 93.62 91 GLY A N 1
ATOM 725 C CA . GLY A 1 91 ? -5.734 8.565 6.451 1.00 93.62 91 GLY A CA 1
ATOM 726 C C . GLY A 1 91 ? -6.649 8.279 7.649 1.00 93.62 91 GLY A C 1
ATOM 727 O O . GLY A 1 91 ? -6.180 8.190 8.786 1.00 93.62 91 GLY A O 1
ATOM 728 N N . LYS A 1 92 ? -7.952 8.065 7.417 1.00 95.50 92 LYS A N 1
ATOM 729 C CA . LYS A 1 92 ? -8.894 7.620 8.461 1.00 95.50 92 LYS A CA 1
ATOM 730 C C . LYS A 1 92 ? -8.637 6.167 8.866 1.00 95.50 92 LYS A C 1
ATOM 732 O O . LYS A 1 92 ? -8.562 5.881 10.058 1.00 95.50 92 LYS A O 1
ATOM 737 N N . MET A 1 93 ? -8.434 5.262 7.906 1.00 94.88 93 MET A N 1
ATOM 738 C CA . MET A 1 93 ? -8.147 3.846 8.182 1.00 94.88 93 MET A CA 1
ATOM 739 C C . MET A 1 93 ? -6.879 3.657 9.025 1.00 94.88 93 MET A C 1
ATOM 741 O O . MET A 1 93 ? -6.890 2.859 9.964 1.00 94.88 93 MET A O 1
ATOM 745 N N . ILE A 1 94 ? -5.822 4.431 8.757 1.00 94.50 94 ILE A N 1
ATOM 746 C CA . ILE A 1 94 ? -4.564 4.403 9.526 1.00 94.50 94 ILE A CA 1
ATOM 747 C C . ILE A 1 94 ? -4.779 4.847 10.984 1.00 94.50 94 ILE A C 1
ATOM 749 O O . ILE A 1 94 ? -4.088 4.392 11.885 1.00 94.50 94 ILE A O 1
ATOM 753 N N . LYS A 1 95 ? -5.774 5.687 11.286 1.00 96.06 95 LYS A N 1
ATOM 754 C CA . LYS A 1 95 ? -6.091 6.038 12.686 1.00 96.06 95 LYS A CA 1
ATOM 755 C C . LYS A 1 95 ? -6.794 4.898 13.428 1.00 96.06 95 LYS A C 1
ATOM 757 O O . LYS A 1 95 ? -6.653 4.776 14.648 1.00 96.06 95 LYS A O 1
ATOM 762 N N . LEU A 1 96 ? -7.527 4.058 12.699 1.00 97.75 96 LEU A N 1
ATOM 763 C CA . LEU A 1 96 ? -8.316 2.937 13.220 1.00 97.75 96 LEU A CA 1
ATOM 764 C C . LEU A 1 96 ? -7.530 1.620 13.302 1.00 97.75 96 LEU A C 1
ATOM 766 O O . LEU A 1 96 ? -8.042 0.635 13.831 1.00 97.75 96 LEU A O 1
ATOM 770 N N . SER A 1 97 ? -6.308 1.580 12.775 1.00 97.19 97 SER A N 1
ATOM 771 C CA . SER A 1 97 ? -5.525 0.352 12.641 1.00 97.19 97 SER A CA 1
ATOM 772 C C . SER A 1 97 ? -4.027 0.630 12.634 1.00 97.19 97 SER A C 1
ATOM 774 O O . SER A 1 97 ? -3.599 1.754 12.417 1.00 97.19 97 SER A O 1
ATOM 776 N N . GLU A 1 98 ? -3.220 -0.396 12.851 1.00 96.94 98 GLU A N 1
ATOM 777 C CA . GLU A 1 98 ? -1.794 -0.349 12.533 1.00 96.94 98 GLU A CA 1
ATOM 778 C C . GLU A 1 98 ? -1.599 -0.833 11.095 1.00 96.94 98 GLU A C 1
ATOM 780 O O . GLU A 1 98 ? -2.042 -1.931 10.748 1.00 96.94 98 GLU A O 1
ATOM 785 N N . LEU A 1 99 ? -0.972 -0.003 10.256 1.00 96.50 99 LEU A N 1
ATOM 786 C CA . LEU A 1 99 ? -0.695 -0.312 8.854 1.00 96.50 99 LEU A CA 1
ATOM 787 C C . LEU A 1 99 ? 0.748 -0.798 8.678 1.00 96.50 99 LEU A C 1
ATOM 789 O O . LEU A 1 99 ? 1.703 -0.071 8.952 1.00 96.50 99 LEU A O 1
ATOM 793 N N . GLU A 1 100 ? 0.882 -1.998 8.122 1.00 97.38 100 GLU A N 1
ATOM 794 C CA . GLU A 1 100 ? 2.101 -2.508 7.503 1.00 97.38 100 GLU A CA 1
ATOM 795 C C . GLU A 1 100 ? 1.917 -2.496 5.981 1.00 97.38 100 GLU A C 1
ATOM 797 O O . GLU A 1 100 ? 1.033 -3.174 5.443 1.00 97.38 100 GLU A O 1
ATOM 802 N N . LEU A 1 101 ? 2.751 -1.724 5.283 1.00 97.44 101 LEU A N 1
ATOM 803 C CA . LEU A 1 101 ? 2.722 -1.601 3.829 1.00 97.44 101 LEU A CA 1
ATOM 804 C C . LEU A 1 101 ? 3.989 -2.212 3.227 1.00 97.44 101 LEU A C 1
ATOM 806 O O . LEU A 1 101 ? 5.099 -1.929 3.677 1.00 97.44 101 LEU A O 1
ATOM 810 N N . GLN A 1 102 ? 3.823 -3.042 2.203 1.00 98.12 102 GLN A N 1
ATOM 811 C CA . GLN A 1 102 ? 4.928 -3.595 1.430 1.00 98.12 102 GLN A CA 1
ATOM 812 C C . GLN A 1 102 ? 4.717 -3.313 -0.050 1.00 98.12 102 GLN A C 1
ATOM 814 O O . GLN A 1 102 ? 3.617 -3.526 -0.568 1.00 98.12 102 GLN A O 1
ATOM 819 N N . ILE A 1 103 ? 5.776 -2.887 -0.729 1.00 97.94 103 ILE A N 1
ATOM 820 C CA . ILE A 1 103 ? 5.803 -2.716 -2.179 1.00 97.94 103 ILE A CA 1
ATOM 821 C C . ILE A 1 103 ? 6.875 -3.629 -2.757 1.00 97.94 103 ILE A C 1
ATOM 823 O O . ILE A 1 103 ? 8.001 -3.656 -2.265 1.00 97.94 103 ILE A O 1
ATOM 827 N N . HIS A 1 104 ? 6.504 -4.401 -3.773 1.00 96.94 104 HIS A N 1
ATOM 828 C CA . HIS A 1 104 ? 7.389 -5.330 -4.473 1.00 96.94 104 HIS A CA 1
ATOM 829 C C . HIS A 1 104 ? 7.371 -4.974 -5.953 1.00 96.94 104 HIS A C 1
ATOM 831 O O . HIS A 1 104 ? 6.284 -4.798 -6.495 1.00 96.94 104 HIS A O 1
ATOM 837 N N . GLY A 1 105 ? 8.521 -4.871 -6.605 1.00 94.50 105 GLY A N 1
ATOM 838 C CA . GLY A 1 105 ? 8.586 -4.508 -8.023 1.00 94.50 105 GLY A CA 1
ATOM 839 C C . GLY A 1 105 ? 10.017 -4.412 -8.527 1.00 94.50 105 GLY A C 1
ATOM 840 O O . GLY A 1 105 ? 10.953 -4.779 -7.814 1.00 94.50 105 GLY A O 1
ATOM 841 N N . THR A 1 106 ? 10.196 -3.913 -9.746 1.00 93.12 106 THR A N 1
ATOM 842 C CA . THR A 1 106 ? 11.526 -3.708 -10.337 1.00 93.12 106 THR A CA 1
ATOM 843 C C . THR A 1 106 ? 12.355 -2.701 -9.528 1.00 93.12 106 THR A C 1
ATOM 845 O O . THR A 1 106 ? 11.824 -1.930 -8.726 1.00 93.12 106 THR A O 1
ATOM 848 N N . LYS A 1 107 ? 13.679 -2.686 -9.728 1.00 93.19 107 LYS A N 1
ATOM 849 C CA . LYS A 1 107 ? 14.554 -1.701 -9.070 1.00 93.19 107 LYS A CA 1
ATOM 850 C C . LYS A 1 107 ? 14.111 -0.264 -9.379 1.00 93.19 107 LYS A C 1
ATOM 852 O O . LYS A 1 107 ? 13.988 0.533 -8.453 1.00 93.19 107 LYS A O 1
ATOM 857 N N . GLU A 1 108 ? 13.822 0.017 -10.647 1.00 94.31 108 GLU A N 1
ATOM 858 C CA . GLU A 1 108 ? 13.379 1.328 -11.129 1.00 94.31 108 GLU A CA 1
ATOM 859 C C . GLU A 1 108 ? 12.061 1.763 -10.469 1.00 94.31 108 GLU A C 1
ATOM 861 O O . GLU A 1 108 ? 11.962 2.860 -9.916 1.00 94.31 108 GLU A O 1
ATOM 866 N N . ASP A 1 109 ? 11.067 0.872 -10.426 1.00 96.69 109 ASP A N 1
ATOM 867 C CA . ASP A 1 109 ? 9.781 1.162 -9.788 1.00 96.69 109 ASP A CA 1
ATOM 868 C C . ASP A 1 109 ? 9.913 1.407 -8.282 1.00 96.69 109 ASP A C 1
ATOM 870 O O . ASP A 1 109 ? 9.242 2.278 -7.720 1.00 96.69 109 ASP A O 1
ATOM 874 N N . ILE A 1 110 ? 10.776 0.643 -7.606 1.00 97.25 110 ILE A N 1
ATOM 875 C CA . ILE A 1 110 ? 11.018 0.812 -6.174 1.00 97.25 110 ILE A CA 1
ATOM 876 C C . ILE A 1 110 ? 11.711 2.144 -5.892 1.00 97.25 110 ILE A C 1
ATOM 878 O O . ILE A 1 110 ? 11.311 2.828 -4.952 1.00 97.25 110 ILE A O 1
ATOM 882 N N . GLU A 1 111 ? 12.714 2.536 -6.678 1.00 97.00 111 GLU A N 1
ATOM 883 C CA . GLU A 1 111 ? 13.381 3.838 -6.540 1.00 97.00 111 GLU A CA 1
ATOM 884 C C . GLU A 1 111 ? 12.381 4.989 -6.705 1.00 97.00 111 GLU A C 1
ATOM 886 O O . GLU A 1 111 ? 12.344 5.895 -5.871 1.00 97.00 111 GLU A O 1
ATOM 891 N N . LYS A 1 112 ? 11.484 4.885 -7.690 1.00 97.56 112 LYS A N 1
ATOM 892 C CA . LYS A 1 112 ? 10.418 5.861 -7.934 1.00 97.56 112 LYS A CA 1
ATOM 893 C C . LYS A 1 112 ? 9.363 5.918 -6.824 1.00 97.56 112 LYS A C 1
ATOM 895 O O . LYS A 1 112 ? 8.926 7.001 -6.436 1.00 97.56 112 LYS A O 1
ATOM 900 N N . ALA A 1 113 ? 8.930 4.772 -6.299 1.00 96.94 113 ALA A N 1
ATOM 901 C CA . ALA A 1 113 ? 7.876 4.710 -5.284 1.00 96.94 113 ALA A CA 1
ATOM 902 C C . ALA A 1 113 ? 8.375 5.000 -3.860 1.00 96.94 113 ALA A C 1
ATOM 904 O O . ALA A 1 113 ? 7.575 5.378 -3.000 1.00 96.94 113 ALA A O 1
ATOM 905 N N . ARG A 1 114 ? 9.673 4.815 -3.585 1.00 96.69 114 ARG A N 1
ATOM 906 C CA . ARG A 1 114 ? 10.216 4.812 -2.220 1.00 96.69 114 ARG A CA 1
ATOM 907 C C . ARG A 1 114 ? 9.962 6.108 -1.472 1.00 96.69 114 ARG A C 1
ATOM 909 O O . ARG A 1 114 ? 9.357 6.073 -0.400 1.00 96.69 114 ARG A O 1
ATOM 916 N N . GLU A 1 115 ? 10.417 7.236 -2.006 1.00 96.31 115 GLU A N 1
ATOM 917 C CA . GLU A 1 115 ? 10.280 8.520 -1.318 1.00 96.31 115 GLU A CA 1
ATOM 918 C C . GLU A 1 115 ? 8.803 8.935 -1.161 1.00 96.31 115 GLU A C 1
ATOM 920 O O . GLU A 1 115 ? 8.393 9.198 -0.025 1.00 96.31 115 GLU A O 1
ATOM 925 N N . PRO A 1 116 ? 7.954 8.920 -2.213 1.00 95.19 116 PRO A N 1
ATOM 926 C CA . PRO A 1 116 ? 6.554 9.321 -2.072 1.00 95.19 116 PRO A CA 1
ATOM 927 C C . PRO A 1 116 ? 5.770 8.456 -1.084 1.00 95.19 116 PRO A C 1
ATOM 929 O O . PRO A 1 116 ? 4.987 8.980 -0.297 1.00 95.19 116 PRO A O 1
ATOM 932 N N . VAL A 1 117 ? 5.989 7.139 -1.085 1.00 94.50 117 VAL A N 1
ATOM 933 C CA . VAL A 1 117 ? 5.274 6.224 -0.185 1.00 94.50 117 VAL A CA 1
ATOM 934 C C . VAL A 1 117 ? 5.758 6.379 1.253 1.00 94.50 117 VAL A C 1
ATOM 936 O O . VAL A 1 117 ? 4.936 6.376 2.168 1.00 94.50 117 VAL A O 1
ATOM 939 N N . SER A 1 118 ? 7.059 6.592 1.470 1.00 94.69 118 SER A N 1
ATOM 940 C CA . SER A 1 118 ? 7.623 6.767 2.818 1.00 94.69 118 SER A CA 1
ATOM 941 C C . SER A 1 118 ? 7.148 8.058 3.494 1.00 94.69 118 SER A C 1
ATOM 943 O O . SER A 1 118 ? 7.045 8.100 4.716 1.00 94.69 118 SER A O 1
ATOM 945 N N . LYS A 1 119 ? 6.777 9.095 2.727 1.00 91.75 119 LYS A N 1
ATOM 946 C CA . LYS A 1 119 ? 6.127 10.308 3.271 1.00 91.75 119 LYS A CA 1
ATOM 947 C C . LYS A 1 119 ? 4.758 10.021 3.896 1.00 91.75 119 LYS A C 1
ATOM 949 O O . LYS A 1 119 ? 4.300 10.777 4.747 1.00 91.75 119 LYS A O 1
ATOM 954 N N . ILE A 1 120 ? 4.105 8.944 3.467 1.00 87.50 120 ILE A N 1
ATOM 955 C CA . ILE A 1 120 ? 2.744 8.572 3.869 1.00 87.50 120 ILE A CA 1
ATOM 956 C C . ILE A 1 120 ? 2.784 7.476 4.931 1.00 87.50 120 ILE A C 1
ATOM 958 O O . ILE A 1 120 ? 2.084 7.544 5.939 1.00 87.50 120 ILE A O 1
ATOM 962 N N . VAL A 1 121 ? 3.612 6.460 4.693 1.00 90.75 121 VAL A N 1
ATOM 963 C CA . VAL A 1 121 ? 3.822 5.312 5.573 1.00 90.75 121 VAL A CA 1
ATOM 964 C C . VAL A 1 121 ? 5.332 5.154 5.780 1.00 90.75 121 VAL A C 1
ATOM 966 O O . VAL A 1 121 ? 5.969 4.411 5.032 1.00 90.75 121 VAL A O 1
ATOM 969 N N . PRO A 1 122 ? 5.927 5.840 6.773 1.00 92.50 122 PRO A N 1
ATOM 970 C CA . PRO A 1 122 ? 7.377 5.827 6.998 1.00 92.50 122 PRO A CA 1
ATOM 971 C C . PRO A 1 122 ? 7.972 4.430 7.202 1.00 92.50 122 PRO A C 1
ATOM 973 O O . PRO A 1 122 ? 9.115 4.180 6.837 1.00 92.50 122 PRO A O 1
ATOM 976 N N . GLN A 1 123 ? 7.185 3.503 7.752 1.00 92.81 123 GLN A N 1
ATOM 977 C CA . GLN A 1 123 ? 7.566 2.109 7.982 1.00 92.81 123 GLN A CA 1
ATOM 978 C C . GLN A 1 123 ? 7.313 1.175 6.784 1.00 92.81 123 GLN A C 1
ATOM 980 O O . GLN A 1 123 ? 7.346 -0.047 6.944 1.00 92.81 123 GLN A O 1
ATOM 985 N N . ALA A 1 124 ? 6.998 1.709 5.599 1.00 96.44 124 ALA A N 1
ATOM 986 C CA . ALA A 1 124 ? 6.792 0.888 4.413 1.00 96.44 124 ALA A CA 1
ATOM 987 C C . ALA A 1 124 ? 8.062 0.097 4.057 1.00 96.44 124 ALA A C 1
ATOM 989 O O . ALA A 1 124 ? 9.181 0.605 4.111 1.00 96.44 124 ALA A O 1
ATOM 990 N N . THR A 1 125 ? 7.878 -1.161 3.662 1.00 98.00 125 THR A N 1
ATOM 991 C CA . THR A 1 125 ? 8.971 -2.033 3.212 1.00 98.00 125 THR A CA 1
ATOM 992 C C . THR A 1 125 ? 8.976 -2.148 1.696 1.00 98.00 125 THR A C 1
ATOM 994 O O . THR A 1 125 ? 7.924 -2.210 1.058 1.00 98.00 125 THR A O 1
ATOM 997 N N . PHE A 1 126 ? 10.172 -2.188 1.118 1.00 97.88 126 PHE A N 1
ATOM 998 C CA . PHE A 1 126 ? 10.379 -2.195 -0.325 1.00 97.88 126 PHE A CA 1
ATOM 999 C C . PHE A 1 126 ? 11.219 -3.405 -0.717 1.00 97.88 126 PHE A C 1
ATOM 1001 O O . PHE A 1 126 ? 12.325 -3.582 -0.205 1.00 97.88 126 PHE A O 1
ATOM 1008 N N . TRP A 1 127 ? 10.695 -4.211 -1.632 1.00 96.38 127 TRP A N 1
ATOM 1009 C CA . TRP A 1 127 ? 11.286 -5.467 -2.072 1.00 96.38 127 TRP A CA 1
ATOM 1010 C C . TRP A 1 127 ? 11.605 -5.367 -3.559 1.00 96.38 127 TRP A C 1
ATOM 1012 O O . TRP A 1 127 ? 10.707 -5.277 -4.395 1.00 96.38 127 TRP A O 1
ATOM 1022 N N . VAL A 1 128 ? 12.896 -5.354 -3.880 1.00 93.31 128 VAL A N 1
ATOM 1023 C CA . VAL A 1 128 ? 13.357 -5.311 -5.268 1.00 93.31 128 VAL A CA 1
ATOM 1024 C C . VAL A 1 128 ? 13.293 -6.718 -5.845 1.00 93.31 128 VAL A C 1
ATOM 1026 O O . VAL A 1 128 ? 13.892 -7.650 -5.303 1.00 93.31 128 VAL A O 1
ATOM 1029 N N . LEU A 1 129 ? 12.564 -6.860 -6.946 1.00 88.50 129 LEU A N 1
ATOM 1030 C CA . LEU A 1 129 ? 12.528 -8.071 -7.741 1.00 88.50 129 LEU A CA 1
ATOM 1031 C C . LEU A 1 129 ? 13.941 -8.351 -8.252 1.00 88.50 129 LEU A C 1
ATOM 1033 O O . LEU A 1 129 ? 14.551 -7.529 -8.937 1.00 88.50 129 LEU A O 1
ATOM 1037 N N . ARG A 1 130 ? 14.470 -9.519 -7.892 1.00 81.69 130 ARG A N 1
ATOM 1038 C CA . ARG A 1 130 ? 15.740 -9.995 -8.434 1.00 81.69 130 ARG A CA 1
ATOM 1039 C C . ARG A 1 130 ? 15.555 -10.291 -9.922 1.00 81.69 130 ARG A C 1
ATOM 1041 O O . ARG A 1 130 ? 14.548 -10.873 -10.322 1.00 81.69 130 ARG A O 1
ATOM 1048 N N . GLU A 1 131 ? 16.556 -9.935 -10.716 1.00 74.69 131 GLU A N 1
ATOM 1049 C CA . GLU A 1 131 ? 16.612 -10.272 -12.135 1.00 74.69 131 GLU A CA 1
ATOM 1050 C C . GLU A 1 131 ? 16.366 -11.774 -12.356 1.00 74.69 131 GLU A C 1
ATOM 1052 O O . GLU A 1 131 ? 16.982 -12.620 -11.704 1.00 74.69 131 GLU A O 1
ATOM 1057 N N . GLY A 1 132 ? 15.405 -12.099 -13.224 1.00 68.81 132 GLY A N 1
ATOM 1058 C CA . GLY A 1 132 ? 15.029 -13.480 -13.524 1.00 68.81 132 GLY A CA 1
ATOM 1059 C C . GLY A 1 132 ? 14.366 -14.248 -12.374 1.00 68.81 132 GLY A C 1
ATOM 1060 O O . GLY A 1 132 ? 14.292 -15.463 -12.449 1.00 68.81 132 GLY A O 1
ATOM 1061 N N . ALA A 1 133 ? 13.890 -13.607 -11.301 1.00 71.44 133 ALA A N 1
ATOM 1062 C CA . ALA A 1 133 ? 13.261 -14.332 -10.186 1.00 71.44 133 ALA A CA 1
ATOM 1063 C C . ALA A 1 133 ? 11.772 -14.647 -10.395 1.00 71.44 133 ALA A C 1
ATOM 1065 O O . ALA A 1 133 ? 11.242 -15.548 -9.745 1.00 71.44 133 ALA A O 1
ATOM 1066 N N . VAL A 1 134 ? 11.089 -13.908 -11.273 1.00 70.69 134 VAL A N 1
ATOM 1067 C CA . VAL A 1 134 ? 9.680 -14.134 -11.610 1.00 70.69 134 VAL A CA 1
ATOM 1068 C C . VAL A 1 134 ? 9.490 -13.938 -13.106 1.00 70.69 134 VAL A C 1
ATOM 1070 O O . VAL A 1 134 ? 9.927 -12.943 -13.685 1.00 70.69 134 VAL A O 1
ATOM 1073 N N . THR A 1 135 ? 8.808 -14.894 -13.717 1.00 71.81 135 THR A N 1
ATOM 1074 C CA . THR A 1 135 ? 8.338 -14.822 -15.094 1.00 71.81 135 THR A CA 1
ATOM 1075 C C . THR A 1 135 ? 6.834 -15.027 -15.107 1.00 71.81 135 THR A C 1
ATOM 1077 O O . THR A 1 135 ? 6.277 -15.800 -14.319 1.00 71.81 135 THR A O 1
ATOM 1080 N N . CYS A 1 136 ? 6.147 -14.300 -15.980 1.00 66.62 136 CYS A N 1
ATOM 1081 C CA . CYS A 1 136 ? 4.730 -14.532 -16.198 1.00 66.62 136 CYS A CA 1
ATOM 1082 C C . CYS A 1 136 ? 4.561 -15.809 -17.027 1.00 66.62 136 CYS A C 1
ATOM 1084 O O . CYS A 1 136 ? 5.322 -16.066 -17.958 1.00 66.62 136 CYS A O 1
ATOM 1086 N N . ALA A 1 137 ? 3.547 -16.612 -16.704 1.00 64.25 137 ALA A N 1
ATOM 1087 C CA . ALA A 1 137 ? 3.223 -17.778 -17.514 1.00 64.25 137 ALA A CA 1
ATOM 1088 C C . ALA A 1 137 ? 2.873 -17.329 -18.939 1.00 64.25 137 ALA A C 1
ATOM 1090 O O . ALA A 1 137 ? 2.006 -16.472 -19.130 1.00 64.25 137 ALA A O 1
ATOM 1091 N N . VAL A 1 138 ? 3.537 -17.911 -19.938 1.00 57.78 138 VAL A N 1
ATOM 1092 C CA . VAL A 1 138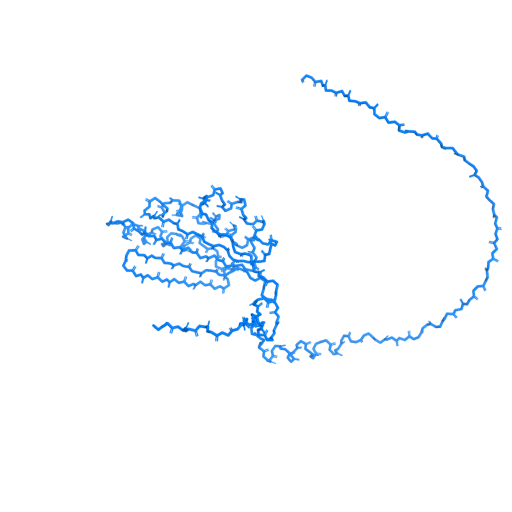 ? 3.191 -17.659 -21.337 1.00 57.78 138 VAL A CA 1
ATOM 1093 C C . VAL A 1 138 ? 1.899 -18.395 -21.654 1.00 57.78 138 VAL A C 1
ATOM 1095 O O . VAL A 1 138 ? 1.814 -19.621 -21.531 1.00 57.78 138 VAL A O 1
ATOM 1098 N N . ASP A 1 139 ? 0.886 -17.663 -22.103 1.00 61.44 139 ASP A N 1
ATOM 1099 C CA . ASP A 1 139 ? -0.265 -18.299 -22.724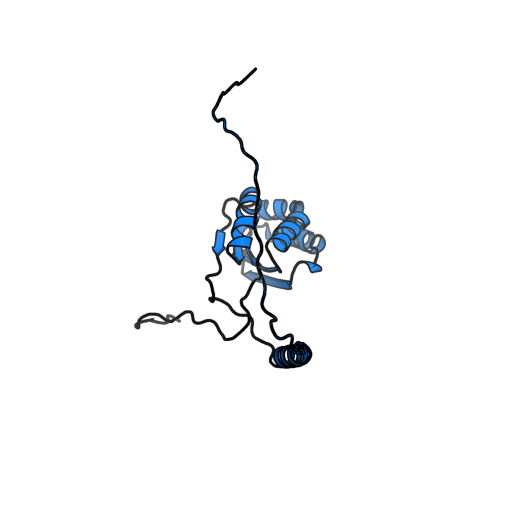 1.00 61.44 139 ASP A CA 1
ATOM 1100 C C . ASP A 1 139 ? 0.189 -18.826 -24.095 1.00 61.44 139 ASP A C 1
ATOM 1102 O O . ASP A 1 139 ? 0.445 -18.049 -25.018 1.00 61.44 139 ASP A O 1
ATOM 1106 N N . LYS A 1 140 ? 0.307 -20.152 -24.254 1.00 60.41 140 LYS A N 1
ATOM 1107 C CA . LYS A 1 140 ? 0.822 -20.790 -25.491 1.00 60.41 140 LYS A CA 1
ATOM 1108 C C . LYS A 1 140 ? 0.078 -20.345 -26.759 1.00 60.41 140 LYS A C 1
ATOM 1110 O O . LYS A 1 140 ? 0.614 -20.405 -27.864 1.00 60.41 140 LYS A O 1
ATOM 1115 N N . LYS A 1 141 ? -1.173 -19.895 -26.610 1.00 58.16 141 LYS A N 1
ATOM 1116 C CA . LYS A 1 141 ? -1.998 -19.341 -27.691 1.00 58.16 141 LYS A CA 1
ATOM 1117 C C . LYS A 1 141 ? -1.533 -17.945 -28.128 1.00 58.16 141 LYS A C 1
ATOM 1119 O O . LYS A 1 141 ? -1.558 -17.648 -29.320 1.00 58.16 141 LYS A O 1
ATOM 1124 N N . THR A 1 142 ? -1.104 -17.114 -27.183 1.00 58.25 142 THR A N 1
ATOM 1125 C CA . THR A 1 142 ? -0.577 -15.763 -27.421 1.00 58.25 142 THR A CA 1
ATOM 1126 C C . THR A 1 142 ? 0.818 -15.837 -28.035 1.00 58.25 142 THR A C 1
ATOM 1128 O O . THR A 1 142 ? 1.090 -15.147 -29.012 1.00 58.25 142 THR A O 1
ATOM 1131 N N . GLU A 1 143 ? 1.643 -16.778 -27.566 1.00 57.72 143 GLU A N 1
ATOM 1132 C CA . GLU A 1 143 ? 2.994 -17.014 -28.086 1.00 57.72 143 GLU A CA 1
ATOM 1133 C C . GLU A 1 143 ? 2.992 -17.418 -29.572 1.00 57.72 143 GLU A C 1
ATOM 1135 O O . GLU A 1 143 ? 3.813 -16.947 -30.358 1.00 57.72 143 GLU A O 1
ATOM 1140 N N . LYS A 1 144 ? 2.028 -18.251 -29.994 1.00 57.44 144 LYS A N 1
ATOM 1141 C CA . LYS A 1 144 ? 1.850 -18.610 -31.409 1.00 57.44 144 LYS A CA 1
ATOM 1142 C C . LYS A 1 144 ? 1.475 -17.393 -32.261 1.00 57.44 144 LYS A C 1
ATOM 1144 O O . LYS A 1 144 ? 2.021 -17.229 -33.346 1.00 57.44 144 LYS A O 1
ATOM 1149 N N . LYS A 1 145 ? 0.592 -16.528 -31.754 1.00 56.19 145 LYS A N 1
ATOM 1150 C CA . LYS A 1 145 ? 0.129 -15.330 -32.465 1.00 56.19 145 LYS A CA 1
ATOM 1151 C C . LYS A 1 145 ? 1.240 -14.283 -32.621 1.00 56.19 145 LYS A C 1
ATOM 1153 O O . LYS A 1 145 ? 1.352 -13.688 -33.685 1.00 56.19 145 LYS A O 1
ATOM 1158 N N . GLU A 1 146 ? 2.078 -14.083 -31.602 1.00 59.16 146 GLU A N 1
ATOM 1159 C CA . GLU A 1 146 ? 3.261 -13.212 -31.703 1.00 59.16 146 GLU A CA 1
ATOM 1160 C C . GLU A 1 146 ? 4.334 -13.782 -32.637 1.00 59.16 146 GLU A C 1
ATOM 1162 O O . GLU A 1 146 ? 4.941 -13.033 -33.398 1.00 59.16 146 GLU A O 1
ATOM 1167 N N . LYS A 1 147 ? 4.559 -15.103 -32.618 1.00 58.97 147 LYS A N 1
ATOM 1168 C CA . LYS A 1 147 ? 5.493 -15.766 -33.544 1.00 58.97 147 LYS A CA 1
ATOM 1169 C C . LYS A 1 147 ? 5.018 -15.709 -34.996 1.00 58.97 147 LYS A C 1
ATOM 1171 O O . LYS A 1 147 ? 5.848 -15.580 -35.886 1.00 58.97 147 LYS A O 1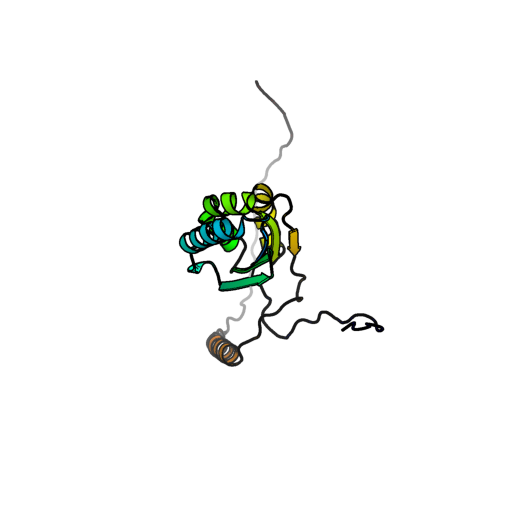
ATOM 1176 N N . GLU A 1 148 ? 3.711 -15.792 -35.238 1.00 62.38 148 GLU A N 1
ATOM 1177 C CA . GLU A 1 148 ? 3.120 -15.606 -36.569 1.00 62.38 148 GLU A CA 1
ATOM 1178 C C . GLU A 1 148 ? 3.224 -14.139 -37.019 1.00 62.38 148 GLU A C 1
ATOM 1180 O O . GLU A 1 148 ? 3.678 -13.894 -38.130 1.00 62.38 148 GLU A O 1
ATOM 1185 N N . ALA A 1 149 ? 2.947 -13.169 -36.139 1.00 53.41 149 ALA A N 1
ATOM 1186 C CA . ALA A 1 149 ? 3.075 -11.741 -36.454 1.00 53.41 149 ALA A CA 1
ATOM 1187 C C . ALA A 1 149 ? 4.523 -11.303 -36.753 1.00 53.41 149 ALA A C 1
ATOM 1189 O O . ALA A 1 149 ? 4.746 -10.510 -37.660 1.00 53.41 149 ALA A O 1
ATOM 1190 N N . LYS A 1 150 ? 5.518 -11.850 -36.040 1.00 57.88 150 LYS A N 1
ATOM 1191 C CA . LYS A 1 150 ? 6.946 -11.580 -36.302 1.00 57.88 150 LYS A CA 1
ATOM 1192 C C . LYS A 1 150 ? 7.491 -12.277 -37.553 1.00 57.88 150 LYS A C 1
ATOM 1194 O O . LYS A 1 150 ? 8.576 -11.933 -38.005 1.00 57.88 150 LYS A O 1
ATOM 1199 N N . LYS A 1 151 ? 6.770 -13.254 -38.113 1.00 53.41 151 LYS A N 1
ATOM 1200 C CA . LYS A 1 151 ? 7.159 -13.938 -39.356 1.00 53.41 151 LYS A CA 1
ATOM 1201 C C . LYS A 1 151 ? 6.818 -13.116 -40.604 1.00 53.41 151 LYS A C 1
ATOM 1203 O O . LYS A 1 151 ? 7.448 -13.301 -41.638 1.00 53.41 151 LYS A O 1
ATOM 1208 N N . ASP A 1 152 ? 5.867 -12.192 -40.481 1.00 53.12 152 ASP A N 1
ATOM 1209 C CA . ASP A 1 152 ? 5.483 -11.251 -41.538 1.00 53.12 152 ASP A CA 1
ATOM 1210 C C . ASP A 1 152 ? 6.341 -9.964 -41.531 1.00 53.12 152 ASP A C 1
ATOM 1212 O O . ASP A 1 152 ? 6.189 -9.113 -42.405 1.00 53.12 152 ASP A O 1
ATOM 1216 N N . GLU A 1 153 ? 7.265 -9.828 -40.569 1.00 49.53 153 GLU A N 1
ATOM 1217 C CA . GLU A 1 153 ? 8.154 -8.669 -40.382 1.00 49.53 153 GLU A CA 1
ATOM 1218 C C . GLU A 1 153 ? 9.638 -9.008 -40.658 1.00 49.53 153 GLU A C 1
ATOM 1220 O O . GLU A 1 153 ? 10.546 -8.359 -40.143 1.00 49.53 153 GLU A O 1
ATOM 1225 N N . GLU A 1 154 ? 9.920 -10.037 -41.467 1.00 42.66 154 GLU A N 1
ATOM 1226 C CA . GLU A 1 154 ? 11.270 -10.255 -42.006 1.00 42.66 154 GLU A CA 1
ATOM 1227 C C . GLU A 1 154 ? 11.539 -9.202 -43.101 1.00 42.66 154 GLU A C 1
ATOM 1229 O O . GLU A 1 154 ? 10.843 -9.192 -44.123 1.00 42.66 154 GLU A O 1
ATOM 1234 N N . PRO A 1 155 ? 12.508 -8.277 -42.942 1.00 43.28 155 PRO A N 1
ATOM 1235 C CA . PRO A 1 155 ? 12.781 -7.302 -43.982 1.00 43.28 155 PRO A CA 1
ATOM 1236 C C . PRO A 1 155 ? 13.441 -8.013 -45.163 1.00 43.28 155 PRO A C 1
ATOM 1238 O O . PRO A 1 155 ? 14.490 -8.642 -45.026 1.00 43.28 155 PRO A O 1
ATOM 1241 N N . ALA A 1 156 ? 12.843 -7.872 -46.346 1.00 43.97 156 ALA A N 1
ATOM 1242 C CA . ALA A 1 156 ? 13.466 -8.252 -47.604 1.00 43.97 156 ALA A CA 1
ATOM 1243 C C . ALA A 1 156 ? 14.763 -7.445 -47.796 1.00 43.97 156 ALA A C 1
ATOM 1245 O O . ALA A 1 156 ? 14.746 -6.336 -48.331 1.00 43.97 156 ALA A O 1
ATOM 1246 N N . ALA A 1 157 ? 15.893 -7.998 -47.360 1.00 45.94 157 ALA A N 1
ATOM 1247 C CA . ALA A 1 157 ? 17.207 -7.506 -47.732 1.00 45.94 157 ALA A CA 1
ATOM 1248 C C . ALA A 1 157 ? 17.373 -7.714 -49.244 1.00 45.94 157 ALA A C 1
ATOM 1250 O O . ALA A 1 157 ? 17.509 -8.842 -49.715 1.00 45.94 157 ALA A O 1
ATOM 1251 N N . LYS A 1 158 ? 17.308 -6.623 -50.013 1.00 45.16 158 LYS A N 1
ATOM 1252 C CA . LYS A 1 158 ? 17.766 -6.590 -51.402 1.00 45.16 158 LYS A CA 1
ATOM 1253 C C . LYS A 1 158 ? 19.057 -5.796 -51.484 1.00 45.16 158 LYS A C 1
ATOM 1255 O O . LYS A 1 158 ? 19.187 -4.718 -50.910 1.00 45.16 158 LYS A O 1
ATOM 1260 N N . ASP A 1 159 ? 19.982 -6.406 -52.202 1.00 46.16 159 ASP A N 1
ATOM 1261 C CA . ASP A 1 159 ? 21.375 -6.060 -52.406 1.00 46.16 159 ASP A CA 1
ATOM 1262 C C . ASP A 1 159 ? 21.624 -4.595 -52.778 1.00 46.16 159 ASP A C 1
ATOM 1264 O O . ASP A 1 159 ? 21.052 -4.075 -53.737 1.00 46.16 159 ASP A O 1
ATOM 1268 N N . VAL A 1 160 ? 22.594 -3.969 -52.108 1.00 39.22 160 VAL A N 1
ATOM 1269 C CA . VAL A 1 160 ? 23.365 -2.866 -52.692 1.00 39.22 160 VAL A CA 1
ATOM 1270 C C . VAL A 1 160 ? 24.846 -3.156 -52.466 1.00 39.22 160 VAL A C 1
ATOM 1272 O O . VAL A 1 160 ? 25.358 -3.081 -51.351 1.00 39.22 160 VAL A O 1
ATOM 1275 N N . ALA A 1 161 ? 25.520 -3.539 -53.549 1.00 36.06 161 ALA A N 1
ATOM 1276 C CA . ALA A 1 161 ? 26.958 -3.768 -53.600 1.00 36.06 161 ALA A CA 1
ATOM 1277 C C . ALA A 1 161 ? 27.751 -2.463 -53.355 1.00 36.06 161 ALA A C 1
ATOM 1279 O O . ALA A 1 161 ? 27.315 -1.395 -53.798 1.00 36.06 161 ALA A O 1
ATOM 1280 N N . PRO A 1 162 ? 28.939 -2.520 -52.725 1.00 42.44 162 PRO A N 1
ATOM 1281 C CA . PRO A 1 162 ? 29.763 -1.339 -52.506 1.00 42.44 162 PRO A CA 1
ATOM 1282 C C . PRO A 1 162 ? 30.559 -0.998 -53.775 1.00 42.44 162 PRO A C 1
ATOM 1284 O O . PRO A 1 162 ? 31.260 -1.848 -54.326 1.00 42.44 162 PRO A O 1
ATOM 1287 N N . LYS A 1 163 ? 30.499 0.258 -54.231 1.00 37.88 163 LYS A N 1
ATOM 1288 C CA . LYS A 1 163 ? 31.486 0.811 -55.173 1.00 37.88 163 LYS A CA 1
ATOM 1289 C C . LYS A 1 163 ? 32.488 1.676 -54.416 1.00 37.88 163 LYS A C 1
ATOM 1291 O O . LYS A 1 163 ? 32.110 2.615 -53.723 1.00 37.88 163 LYS A O 1
ATOM 1296 N N . ALA A 1 164 ? 33.759 1.331 -54.575 1.00 35.16 164 ALA A N 1
ATOM 1297 C CA . ALA A 1 164 ? 34.909 2.069 -54.082 1.00 35.16 164 ALA A CA 1
ATOM 1298 C C . ALA A 1 164 ? 35.208 3.313 -54.951 1.00 35.16 164 ALA A C 1
ATOM 1300 O O . ALA A 1 164 ? 35.232 3.181 -56.172 1.00 35.16 164 ALA A O 1
ATOM 1301 N N . GLN A 1 165 ? 35.426 4.454 -54.270 1.00 36.19 165 GLN A N 1
ATOM 1302 C CA . GLN A 1 165 ? 36.524 5.453 -54.375 1.00 36.19 165 GLN A CA 1
ATOM 1303 C C . GLN A 1 165 ? 36.866 6.125 -55.740 1.00 36.19 165 GLN A C 1
ATOM 1305 O O . GLN A 1 165 ? 36.691 5.496 -56.779 1.00 36.19 165 GLN A O 1
ATOM 1310 N N . PRO A 1 166 ? 37.355 7.399 -55.776 1.00 41.12 166 PRO A N 1
ATOM 1311 C CA . PRO A 1 166 ? 38.556 7.821 -55.038 1.00 41.12 166 PRO A CA 1
ATOM 1312 C C . PRO A 1 166 ? 38.597 9.225 -54.399 1.00 41.12 166 PRO A C 1
ATOM 1314 O O . PRO A 1 166 ? 37.726 10.074 -54.553 1.00 41.12 166 PRO A O 1
ATOM 1317 N N . GLU A 1 167 ? 39.671 9.338 -53.621 1.00 41.84 167 GLU A N 1
ATOM 1318 C CA . GLU A 1 167 ? 40.289 10.423 -52.861 1.00 41.84 167 GLU A CA 1
ATOM 1319 C C . GLU A 1 167 ? 40.738 11.616 -53.729 1.00 41.84 167 GLU A C 1
ATOM 1321 O O . GLU A 1 167 ? 41.246 11.397 -54.824 1.00 41.84 167 GLU A O 1
ATOM 1326 N N . GLU A 1 168 ? 40.635 12.848 -53.212 1.00 37.44 168 GLU A N 1
ATOM 1327 C CA . GLU A 1 168 ? 41.574 13.950 -53.497 1.00 37.44 168 GLU A CA 1
ATOM 1328 C C . GLU A 1 168 ? 41.497 15.042 -52.406 1.00 37.44 168 GLU A C 1
ATOM 1330 O O . GLU A 1 168 ? 40.461 15.254 -51.776 1.00 37.44 168 GLU A O 1
ATOM 1335 N N . ALA A 1 169 ? 42.644 15.671 -52.136 1.00 35.00 169 ALA A N 1
ATOM 1336 C CA . ALA A 1 169 ? 43.006 16.370 -50.902 1.00 35.00 169 ALA A CA 1
ATOM 1337 C C . ALA A 1 169 ? 43.138 17.908 -51.037 1.00 35.00 169 ALA A C 1
ATOM 1339 O O . ALA A 1 169 ? 43.197 18.429 -52.147 1.00 35.00 169 ALA A O 1
ATOM 1340 N N . LYS A 1 170 ? 43.370 18.555 -49.871 1.00 38.56 170 LYS A N 1
ATOM 1341 C CA . LYS A 1 170 ? 43.846 19.944 -49.586 1.00 38.56 170 LYS A CA 1
ATOM 1342 C C . LYS A 1 170 ? 42.773 21.045 -49.597 1.00 38.56 170 LYS A C 1
ATOM 1344 O O . LYS A 1 170 ? 41.817 20.957 -50.344 1.00 38.56 170 LYS A O 1
ATOM 1349 N N . GLU A 1 171 ? 42.821 22.122 -48.807 1.00 35.12 171 GLU A N 1
ATOM 1350 C CA . GLU A 1 171 ? 43.809 22.780 -47.925 1.00 35.12 171 GLU A CA 1
ATOM 1351 C C . GLU A 1 171 ? 42.980 23.706 -46.994 1.00 35.12 171 GLU A C 1
ATOM 1353 O O . GLU A 1 171 ? 41.991 24.272 -47.446 1.00 35.12 171 GLU A O 1
ATOM 1358 N N . GLY A 1 172 ? 43.226 23.800 -45.685 1.00 31.27 172 GLY A N 1
ATOM 1359 C CA . GLY A 1 172 ? 44.042 24.874 -45.103 1.00 31.27 172 GLY A CA 1
ATOM 1360 C C . GLY A 1 172 ? 43.215 25.761 -44.148 1.00 31.27 172 GLY A C 1
ATOM 1361 O O . GLY A 1 172 ? 42.069 26.080 -44.451 1.00 31.27 172 GLY A O 1
ATOM 1362 N N . GLY A 1 173 ? 43.785 26.152 -42.999 1.00 32.94 173 GLY A N 1
ATOM 1363 C CA . GLY A 1 173 ? 43.232 27.209 -42.135 1.00 32.94 173 GLY A CA 1
ATOM 1364 C C . GLY A 1 173 ? 43.390 27.000 -40.623 1.00 32.94 173 GLY A C 1
ATOM 1365 O O . GLY A 1 173 ? 42.511 26.433 -39.987 1.00 32.94 173 GLY A O 1
ATOM 1366 N N . GLU A 1 174 ? 44.500 27.504 -40.069 1.00 36.97 174 GLU A N 1
ATOM 1367 C CA . GLU A 1 174 ? 44.729 27.875 -38.652 1.00 36.97 174 GLU A CA 1
ATOM 1368 C C . GLU A 1 174 ? 43.568 28.752 -38.084 1.00 36.97 174 GLU A C 1
ATOM 1370 O O . GLU A 1 174 ? 42.802 29.314 -38.857 1.00 36.97 174 GLU A O 1
ATOM 1375 N N . ALA A 1 175 ? 43.344 29.004 -36.785 1.00 38.66 175 ALA A N 1
ATOM 1376 C CA . ALA A 1 175 ? 44.226 29.061 -35.622 1.00 38.66 175 ALA A CA 1
ATOM 1377 C C . ALA A 1 175 ? 43.418 29.150 -34.296 1.00 38.66 175 ALA A C 1
ATOM 1379 O O . ALA A 1 175 ? 42.311 29.680 -34.298 1.00 38.66 175 ALA A O 1
ATOM 1380 N N . LYS A 1 176 ? 44.100 28.776 -33.196 1.00 41.91 176 LYS A N 1
ATOM 1381 C CA . LYS A 1 176 ? 44.094 29.316 -31.806 1.00 41.91 176 LYS A CA 1
ATOM 1382 C C . LYS A 1 176 ? 42.820 29.235 -30.941 1.00 41.91 176 LYS A C 1
ATOM 1384 O O . LYS A 1 176 ? 41.745 29.560 -31.409 1.00 41.91 176 LYS A O 1
ATOM 1389 N N . GLU A 1 177 ? 42.807 28.780 -29.680 1.00 39.78 177 GLU A N 1
ATOM 1390 C CA . GLU A 1 177 ? 43.688 28.816 -28.478 1.00 39.78 177 GLU A CA 1
ATOM 1391 C C . GLU A 1 177 ? 43.063 29.731 -27.398 1.00 39.78 177 GLU A C 1
ATOM 1393 O O . GLU A 1 177 ? 42.748 30.886 -27.677 1.00 39.78 177 GLU A O 1
ATOM 1398 N N . GLY A 1 178 ? 42.928 29.201 -26.171 1.00 34.47 178 GLY A N 1
ATOM 1399 C CA . GLY A 1 178 ? 42.529 29.904 -24.937 1.00 34.47 178 GLY A CA 1
ATOM 1400 C C . GLY A 1 178 ? 41.056 29.693 -24.560 1.00 34.47 178 GLY A C 1
ATOM 1401 O O . GLY A 1 178 ? 40.184 29.830 -25.404 1.00 34.47 178 GLY A O 1
ATOM 1402 N N . GLY A 1 179 ? 40.658 29.353 -23.337 1.00 34.72 179 GLY A N 1
ATOM 1403 C CA . GLY A 1 179 ? 41.335 29.157 -22.058 1.00 34.72 179 GLY A CA 1
ATOM 1404 C C . GLY A 1 179 ? 40.239 29.019 -20.983 1.00 34.72 179 GLY A C 1
ATOM 1405 O O . GLY A 1 179 ? 39.228 29.710 -21.055 1.00 34.72 179 GLY A O 1
ATOM 1406 N N . GLU A 1 180 ? 40.416 28.110 -20.029 1.00 42.06 180 GLU A N 1
ATOM 1407 C CA . GLU A 1 180 ? 39.753 28.105 -18.706 1.00 42.06 180 GLU A CA 1
ATOM 1408 C C . GLU A 1 180 ? 40.799 28.590 -17.666 1.00 42.06 180 GLU A C 1
ATOM 1410 O O . GLU A 1 180 ? 41.982 28.606 -18.038 1.00 42.06 180 GLU A O 1
ATOM 1415 N N . PRO A 1 181 ? 40.480 28.935 -16.391 1.00 51.53 181 PRO A N 1
ATOM 1416 C CA . PRO A 1 181 ? 39.244 28.673 -15.627 1.00 51.53 181 PRO A CA 1
ATOM 1417 C C . PRO A 1 181 ? 38.736 29.834 -14.715 1.00 51.53 181 PRO A C 1
ATOM 1419 O O . PRO A 1 181 ? 39.334 30.901 -14.664 1.00 51.53 181 PRO A O 1
ATOM 1422 N N . GLU A 1 182 ? 37.636 29.535 -13.999 1.00 45.59 182 GLU A N 1
ATOM 1423 C CA . GLU A 1 182 ? 37.173 30.016 -12.669 1.00 45.59 182 GLU A CA 1
ATOM 1424 C C . GLU A 1 182 ? 37.026 31.522 -12.363 1.00 45.59 182 GLU A C 1
ATOM 1426 O O . GLU A 1 182 ? 38.001 32.258 -12.345 1.00 45.59 182 GLU A O 1
ATOM 1431 N N . GLU A 1 183 ? 35.827 31.933 -11.915 1.00 47.00 183 GLU A N 1
ATOM 1432 C CA . GLU A 1 183 ? 35.695 32.543 -10.580 1.00 47.00 183 GLU A CA 1
ATOM 1433 C C . GLU A 1 183 ? 34.258 32.495 -10.026 1.00 47.00 183 GLU A C 1
ATOM 1435 O O . GLU A 1 183 ? 33.254 32.617 -10.730 1.00 47.00 183 GLU A O 1
ATOM 1440 N N . GLU A 1 184 ? 34.236 32.256 -8.722 1.00 46.53 184 GLU A N 1
ATOM 1441 C CA . GLU A 1 184 ? 33.164 32.238 -7.738 1.00 46.53 184 GLU A CA 1
ATOM 1442 C C . GLU A 1 184 ? 32.707 33.672 -7.416 1.00 46.53 184 GLU A C 1
ATOM 1444 O O . GLU A 1 184 ? 33.537 34.512 -7.090 1.00 46.53 184 GLU A O 1
ATOM 1449 N N . GLU A 1 185 ? 31.401 33.960 -7.420 1.00 48.81 185 GLU A N 1
ATOM 1450 C CA . GLU A 1 185 ? 30.885 35.090 -6.637 1.00 48.81 185 GLU A CA 1
ATOM 1451 C C . GLU A 1 185 ? 29.462 34.808 -6.138 1.00 48.81 185 GLU A C 1
ATOM 1453 O O . GLU A 1 185 ? 28.502 34.669 -6.900 1.00 48.81 185 GLU A O 1
ATOM 1458 N N . ALA A 1 186 ? 29.355 34.686 -4.817 1.00 47.66 186 ALA A N 1
ATOM 1459 C CA . ALA A 1 186 ? 28.114 34.739 -4.068 1.00 47.66 186 ALA A CA 1
ATOM 1460 C C . ALA A 1 186 ? 27.774 36.209 -3.784 1.00 47.66 186 ALA A C 1
ATOM 1462 O O . ALA A 1 186 ? 28.638 36.958 -3.331 1.00 47.66 186 ALA A O 1
ATOM 1463 N N . ALA A 1 187 ? 26.518 36.603 -3.987 1.00 54.66 187 ALA A N 1
ATOM 1464 C CA . ALA A 1 187 ? 26.007 37.898 -3.551 1.00 54.66 187 ALA A CA 1
ATOM 1465 C C . ALA A 1 187 ? 24.612 37.752 -2.918 1.00 54.66 187 ALA A C 1
ATOM 1467 O O . ALA A 1 187 ? 23.707 37.209 -3.552 1.00 54.66 187 ALA A O 1
ATOM 1468 N N . ASP A 1 188 ? 24.555 38.233 -1.667 1.00 51.97 188 ASP A N 1
ATOM 1469 C CA . ASP A 1 188 ? 23.449 38.720 -0.809 1.00 51.97 188 ASP A CA 1
ATOM 1470 C C . ASP A 1 188 ? 22.064 38.038 -0.826 1.00 51.97 188 ASP A C 1
ATOM 1472 O O . ASP A 1 188 ? 21.286 38.208 -1.794 1.00 51.97 188 ASP A O 1
#

Nearest PDB structures (foldseek):
  6fxd-assembly1_B-2  TM=8.365E-01  e=6.590E-10  Pseudomonas fluorescens
  6fxd-assembly1_A-2  TM=8.196E-01  e=6.590E-10  Pseudomonas fluorescens
  7a67-assembly1_A  TM=7.106E-01  e=1.992E-01  Pyrococcus abyssi GE5
  5nvn-assembly2_C  TM=4.844E-01  e=6.803E-02  Homo sapiens
  5nvl-assembly2_C  TM=4.853E-01  e=2.122E-01  Homo sapiens

Sequence (188 aa):
VYYPTHGENLSFLPLEGPVDTHVTLQAKFTVKEGKMEEFKKCSADCIAATRTKLIKYYGFYSRDNIVRSRKGYENADGILAHIGDIWEPLGKMIKLSELELQIHGTKEDIEKAREPVSKIVPQATFWVLREGAVTCAVDKKTEKKEKEAKKDEEPAAKDVAPKAQPEEAKEGGEAKEGGEPEEEEAAD

Secondary structure (DSSP, 8-state):
------SS----PPPSSPBP--EEEEEEEEEPTT-HHHHHHHHHHHHHH--GGG-SEEEEEEETTEEEEEEEESSHHHHHHHHHHTHHHHHHHHHHEEEEEEEEE-HHHHHHHHHHHHTT-TT-EEEEPPTTS-BPPP-HHHHHHHHHHTTTT-------PPPP------------------------

Mean predicted aligned error: 14.84 Å